Protein AF-A0A6G8F2B7-F1 (afdb_monomer_lite)

Organism: NCBI:txid91750

Structure (mmCIF, N/CA/C/O backbone):
data_AF-A0A6G8F2B7-F1
#
_entry.id   AF-A0A6G8F2B7-F1
#
loop_
_atom_site.group_PDB
_atom_site.id
_atom_site.type_symbol
_atom_site.label_atom_id
_atom_site.label_alt_id
_atom_site.label_comp_id
_atom_site.label_asym_id
_atom_site.label_entity_id
_atom_site.label_seq_id
_atom_site.pdbx_PDB_ins_code
_atom_site.Cartn_x
_atom_site.Cartn_y
_atom_site.Cartn_z
_atom_site.occupancy
_atom_site.B_iso_or_equiv
_atom_site.auth_seq_id
_atom_site.auth_comp_id
_atom_site.auth_asym_id
_atom_site.auth_atom_id
_atom_site.pdbx_PDB_model_num
ATOM 1 N N . MET A 1 1 ? -2.198 8.649 9.949 1.00 83.50 1 MET A N 1
ATOM 2 C CA . MET A 1 1 ? -2.645 8.344 11.333 1.00 83.50 1 MET A CA 1
ATOM 3 C C . MET A 1 1 ? -1.493 7.747 12.131 1.00 83.50 1 MET A C 1
ATOM 5 O O . MET A 1 1 ? -1.345 8.071 13.304 1.00 83.50 1 MET A O 1
ATOM 9 N N . 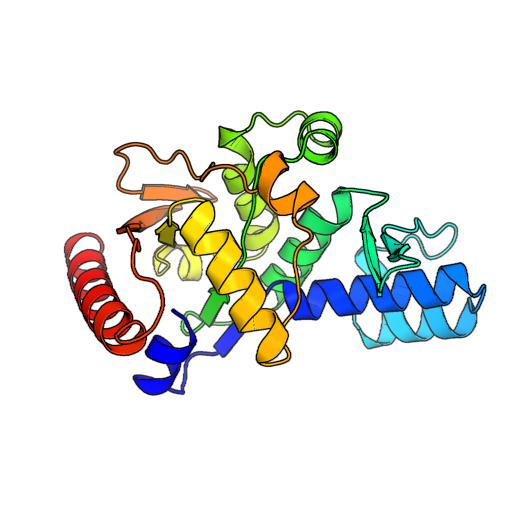ALA A 1 2 ? -0.633 6.946 11.494 1.00 87.69 2 ALA A N 1
ATOM 10 C CA . ALA A 1 2 ? 0.495 6.285 12.137 1.00 87.69 2 ALA A CA 1
ATOM 11 C C . ALA A 1 2 ? 1.391 7.196 12.980 1.00 87.69 2 ALA A C 1
ATOM 13 O O . ALA A 1 2 ? 1.721 6.838 14.106 1.00 87.69 2 ALA A O 1
ATOM 14 N N . ASN A 1 3 ? 1.745 8.384 12.478 1.00 85.38 3 ASN A N 1
ATOM 15 C CA . ASN A 1 3 ? 2.593 9.319 13.225 1.00 85.38 3 ASN A CA 1
ATOM 16 C C . ASN A 1 3 ? 1.979 9.720 14.572 1.00 85.38 3 ASN A C 1
ATOM 18 O O . ASN A 1 3 ? 2.691 9.787 15.567 1.00 85.38 3 ASN A O 1
ATOM 22 N N . VAL A 1 4 ? 0.658 9.921 14.625 1.00 86.75 4 VAL A N 1
ATOM 23 C CA . VAL A 1 4 ? -0.052 10.206 15.878 1.00 86.75 4 VAL A CA 1
ATOM 24 C C . VAL A 1 4 ? 0.029 9.015 16.827 1.00 86.75 4 VAL A C 1
ATOM 26 O O . VAL A 1 4 ? 0.326 9.194 18.003 1.00 86.75 4 VAL A O 1
ATOM 29 N N . ILE A 1 5 ? -0.184 7.797 16.327 1.00 88.56 5 ILE A N 1
ATOM 30 C CA . ILE A 1 5 ? -0.095 6.581 17.147 1.00 88.56 5 ILE A CA 1
ATOM 31 C C . ILE A 1 5 ? 1.326 6.417 17.700 1.00 88.56 5 ILE A C 1
ATOM 33 O O . ILE A 1 5 ? 1.484 6.221 18.899 1.00 88.56 5 ILE A O 1
ATOM 37 N N . ARG A 1 6 ? 2.361 6.582 16.867 1.00 90.94 6 ARG A N 1
ATOM 38 C CA . ARG A 1 6 ? 3.769 6.490 17.290 1.00 90.94 6 ARG A CA 1
ATOM 39 C C . ARG A 1 6 ? 4.187 7.582 18.270 1.00 90.94 6 ARG A C 1
ATOM 41 O O . ARG A 1 6 ? 5.047 7.336 19.105 1.00 90.94 6 ARG A O 1
ATOM 48 N N . GLN A 1 7 ? 3.599 8.773 18.190 1.00 88.44 7 GLN A N 1
ATOM 49 C CA . GLN A 1 7 ? 3.816 9.820 19.194 1.00 88.44 7 GLN A CA 1
ATOM 50 C C . GLN A 1 7 ? 3.234 9.434 20.561 1.00 88.44 7 GLN A C 1
ATOM 52 O O . GLN A 1 7 ? 3.806 9.799 21.582 1.00 88.44 7 GLN A O 1
ATOM 57 N N . GLN A 1 8 ? 2.113 8.705 20.584 1.00 86.88 8 GLN A N 1
ATOM 58 C CA . GLN A 1 8 ? 1.480 8.232 21.822 1.00 86.88 8 GLN A CA 1
ATOM 59 C C . GLN A 1 8 ? 2.152 6.964 22.372 1.00 86.88 8 GLN A C 1
ATOM 61 O O . GLN A 1 8 ? 2.271 6.808 23.584 1.00 86.88 8 GLN A O 1
ATOM 66 N N . ASP A 1 9 ? 2.595 6.064 21.492 1.00 88.44 9 ASP A N 1
ATOM 67 C CA . ASP A 1 9 ? 3.350 4.860 21.834 1.00 88.44 9 ASP A CA 1
ATOM 68 C C . ASP A 1 9 ? 4.456 4.608 20.787 1.00 88.44 9 ASP A C 1
ATOM 70 O O . ASP A 1 9 ? 4.208 4.003 19.735 1.00 88.44 9 ASP A O 1
ATOM 74 N N . PRO A 1 10 ? 5.702 5.032 21.075 1.00 91.06 10 PRO A N 1
ATOM 75 C CA . PRO A 1 10 ? 6.833 4.866 20.163 1.00 91.06 10 PRO A CA 1
ATOM 76 C C . PRO A 1 10 ? 7.222 3.411 19.884 1.00 91.06 10 PRO A C 1
ATOM 78 O O . PRO A 1 10 ? 8.016 3.172 18.976 1.00 91.06 10 PRO A O 1
ATOM 81 N N . SER A 1 11 ? 6.691 2.443 20.644 1.00 91.25 11 SER A N 1
ATOM 82 C CA . SER A 1 11 ? 7.002 1.022 20.461 1.00 91.25 11 SER A CA 1
ATOM 83 C C . SER A 1 11 ? 6.307 0.384 19.256 1.00 91.25 11 SER A C 1
ATOM 85 O O . SER A 1 11 ? 6.639 -0.747 18.901 1.00 91.25 11 SER A O 1
ATOM 87 N N . TYR A 1 12 ? 5.370 1.087 18.612 1.00 93.00 12 TYR A N 1
ATOM 88 C CA . TYR A 1 12 ? 4.790 0.637 17.351 1.00 93.00 12 TYR A CA 1
ATOM 89 C C . TYR A 1 12 ? 5.783 0.785 16.197 1.00 93.00 12 TYR A C 1
ATOM 91 O O . TYR A 1 12 ? 6.268 1.880 15.895 1.00 93.00 12 TYR A O 1
ATOM 99 N N . GLN A 1 13 ? 6.012 -0.320 15.494 1.00 93.12 13 GLN A N 1
ATOM 100 C CA . GLN A 1 13 ? 6.679 -0.315 14.201 1.00 93.12 13 GLN A CA 1
ATOM 101 C C . GLN A 1 13 ? 5.723 0.243 13.141 1.00 93.12 13 GLN A C 1
ATOM 103 O O . GLN A 1 13 ? 4.592 -0.229 13.026 1.00 93.12 13 GLN A O 1
ATOM 108 N N . LEU A 1 14 ? 6.173 1.231 12.366 1.00 92.44 14 LEU A N 1
ATOM 109 C CA . LEU A 1 14 ? 5.454 1.710 11.186 1.00 92.44 14 LEU A CA 1
ATOM 110 C C . LEU A 1 14 ? 6.001 1.007 9.951 1.00 92.44 14 LEU A C 1
ATOM 112 O O . LEU A 1 14 ? 7.204 1.048 9.706 1.00 92.44 14 LEU A O 1
ATOM 116 N N . LEU A 1 15 ? 5.099 0.386 9.208 1.00 92.62 15 LEU A N 1
ATOM 117 C CA . LEU A 1 15 ? 5.338 -0.217 7.913 1.00 92.62 15 LEU A CA 1
ATOM 118 C C . LEU A 1 15 ? 4.453 0.484 6.875 1.00 92.62 15 LEU A C 1
ATOM 120 O O . LEU A 1 15 ? 3.270 0.721 7.126 1.00 92.62 15 LEU A O 1
ATOM 124 N N . ASP A 1 16 ? 5.019 0.797 5.715 1.00 90.62 16 ASP A N 1
ATOM 125 C CA . ASP A 1 16 ? 4.288 1.345 4.573 1.00 90.62 16 ASP A CA 1
ATOM 126 C C . ASP A 1 16 ? 4.636 0.603 3.282 1.00 90.62 16 ASP A C 1
ATOM 128 O O . ASP A 1 16 ? 5.663 -0.073 3.181 1.00 90.62 16 ASP A O 1
ATOM 132 N N . ASP A 1 17 ? 3.758 0.717 2.288 1.00 89.62 17 ASP A N 1
ATOM 133 C CA . ASP A 1 17 ? 3.956 0.104 0.975 1.00 89.62 17 ASP A CA 1
ATOM 134 C C . ASP A 1 17 ? 4.946 0.877 0.084 1.00 89.62 17 ASP A C 1
ATOM 136 O O . ASP A 1 17 ? 5.405 0.353 -0.931 1.00 89.62 17 ASP A O 1
ATOM 140 N N . VAL A 1 18 ? 5.343 2.090 0.478 1.00 89.38 18 VAL A N 1
ATOM 141 C CA . VAL A 1 18 ? 6.236 2.961 -0.299 1.00 89.38 18 VAL A CA 1
ATOM 142 C C . VAL A 1 18 ? 7.664 2.429 -0.295 1.00 89.38 18 VAL A C 1
ATOM 144 O O . VAL A 1 18 ? 8.310 2.405 -1.342 1.00 89.38 18 VAL A O 1
ATOM 147 N N . THR A 1 19 ? 8.156 1.963 0.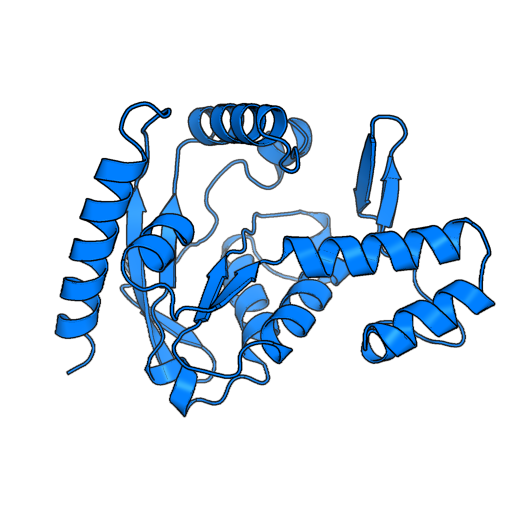854 1.00 88.81 19 THR A N 1
ATOM 148 C CA . THR A 1 19 ? 9.520 1.420 0.955 1.00 88.81 19 THR A CA 1
ATOM 149 C C . THR A 1 19 ? 9.718 0.231 0.013 1.00 88.81 19 THR A C 1
ATOM 151 O O . THR A 1 19 ? 10.655 0.211 -0.787 1.00 88.81 19 THR A O 1
ATOM 154 N N . SER A 1 20 ? 8.803 -0.739 0.053 1.00 92.12 20 SER A N 1
ATOM 155 C CA . SER A 1 20 ? 8.856 -1.910 -0.826 1.00 92.12 20 SER A CA 1
ATOM 156 C C . SER A 1 20 ? 8.613 -1.553 -2.292 1.00 92.12 20 SER A C 1
ATOM 158 O O . SER A 1 20 ? 9.229 -2.150 -3.170 1.00 92.12 20 SER A O 1
ATOM 160 N N . LEU A 1 21 ? 7.784 -0.545 -2.577 1.00 93.38 21 LEU A N 1
ATOM 161 C CA . LEU A 1 21 ? 7.601 -0.040 -3.935 1.00 93.38 21 LEU A CA 1
ATOM 162 C C . LEU A 1 21 ? 8.906 0.532 -4.513 1.00 93.38 21 LEU A C 1
ATOM 164 O O . LEU A 1 21 ? 9.261 0.200 -5.641 1.00 93.38 21 LEU A O 1
ATOM 168 N N . TYR A 1 22 ? 9.659 1.320 -3.737 1.00 92.31 22 TYR A N 1
ATOM 169 C CA . TYR A 1 22 ? 10.951 1.853 -4.184 1.00 92.31 22 TYR A CA 1
ATOM 170 C C . TYR A 1 22 ? 12.009 0.773 -4.408 1.00 92.31 22 TYR A C 1
ATOM 172 O O . TYR A 1 22 ? 12.825 0.907 -5.317 1.00 92.31 22 TYR A O 1
ATOM 180 N N . GLN A 1 23 ? 11.984 -0.311 -3.631 1.00 94.69 23 GLN A N 1
ATOM 181 C CA . GLN A 1 23 ? 12.858 -1.458 -3.883 1.00 94.69 23 GLN A CA 1
ATOM 182 C C . GLN A 1 23 ? 12.560 -2.106 -5.243 1.00 94.69 23 GLN A C 1
ATOM 184 O O . GLN A 1 23 ? 13.492 -2.390 -5.992 1.00 94.69 23 GLN A O 1
ATOM 189 N N . ILE A 1 24 ? 11.282 -2.291 -5.593 1.00 95.88 24 ILE A N 1
ATOM 190 C CA . ILE A 1 24 ? 10.896 -2.815 -6.914 1.00 95.88 24 ILE A CA 1
ATOM 191 C C . ILE A 1 24 ? 11.291 -1.841 -8.029 1.00 95.88 24 ILE A C 1
ATOM 193 O O . ILE A 1 24 ? 11.877 -2.253 -9.023 1.00 95.88 24 ILE A O 1
ATOM 197 N N . PHE A 1 25 ? 11.042 -0.546 -7.843 1.00 95.12 25 PHE A N 1
ATOM 198 C CA . PHE A 1 25 ? 11.418 0.485 -8.811 1.00 95.12 25 PHE A CA 1
ATOM 199 C C . PHE A 1 25 ? 12.918 0.506 -9.103 1.00 95.12 25 PHE A C 1
ATOM 201 O O . PHE A 1 25 ? 13.315 0.581 -10.262 1.00 95.12 25 PHE A O 1
ATOM 208 N N . HIS A 1 26 ? 13.753 0.385 -8.071 1.00 95.19 26 HIS A N 1
ATOM 209 C CA . HIS A 1 26 ? 15.197 0.339 -8.261 1.00 95.19 26 HIS A CA 1
ATOM 210 C C . HIS A 1 26 ? 15.652 -0.952 -8.955 1.00 95.19 26 HIS A C 1
ATOM 212 O O . HIS A 1 26 ? 16.513 -0.917 -9.829 1.00 95.19 26 HIS A O 1
ATOM 218 N N . ALA A 1 27 ? 15.056 -2.097 -8.612 1.00 96.25 27 ALA A N 1
ATOM 219 C CA . ALA A 1 27 ? 15.346 -3.350 -9.303 1.00 96.25 27 ALA A CA 1
ATOM 220 C C . ALA A 1 27 ? 14.977 -3.273 -10.800 1.00 96.25 27 ALA A C 1
ATOM 222 O O . ALA A 1 27 ? 15.770 -3.676 -11.652 1.00 96.25 27 ALA A O 1
ATOM 223 N N . ASP A 1 28 ? 13.818 -2.698 -11.127 1.00 96.00 28 ASP A N 1
ATOM 224 C CA . ASP A 1 28 ? 13.377 -2.479 -12.508 1.00 96.00 28 ASP A CA 1
ATOM 225 C C . ASP A 1 28 ? 14.270 -1.483 -13.268 1.00 96.00 28 ASP A C 1
ATOM 227 O O . ASP A 1 28 ? 14.527 -1.668 -14.458 1.00 96.00 28 ASP A O 1
ATOM 231 N N . GLU A 1 29 ? 14.782 -0.451 -12.593 1.00 94.69 29 GLU A N 1
ATOM 232 C CA . GLU A 1 29 ? 15.741 0.505 -13.160 1.00 94.69 29 GLU A CA 1
ATOM 233 C C . GLU A 1 29 ? 17.047 -0.192 -13.565 1.00 94.69 29 GLU A C 1
ATOM 235 O O . GLU A 1 29 ? 17.494 -0.045 -14.703 1.00 94.69 29 GLU A O 1
ATOM 240 N N . LEU A 1 30 ? 17.607 -1.043 -12.697 1.00 95.50 30 LEU A N 1
ATOM 241 C CA . LEU A 1 30 ? 18.807 -1.828 -13.017 1.00 95.50 30 LEU A CA 1
ATOM 242 C C . LEU A 1 30 ? 18.590 -2.748 -14.230 1.00 95.50 30 LEU A C 1
ATOM 244 O O . LEU A 1 30 ? 19.485 -2.888 -15.068 1.00 95.50 30 LEU A O 1
ATOM 248 N N . LEU A 1 31 ? 17.403 -3.351 -14.358 1.00 93.56 31 LEU A N 1
ATOM 249 C CA . LEU A 1 31 ? 17.033 -4.135 -15.542 1.00 93.56 31 LEU A CA 1
ATOM 250 C C . LEU A 1 31 ? 16.940 -3.267 -16.797 1.00 93.56 31 LEU A C 1
ATOM 252 O O . LEU A 1 31 ? 17.466 -3.640 -17.847 1.00 93.56 31 LEU A O 1
ATOM 256 N N . HIS A 1 32 ? 16.295 -2.104 -16.698 1.00 91.25 32 HIS A N 1
ATOM 257 C CA . HIS A 1 32 ? 16.147 -1.167 -17.810 1.00 91.25 32 HIS A CA 1
ATOM 258 C C . HIS A 1 32 ? 17.507 -0.668 -18.326 1.00 91.25 32 HIS A C 1
ATOM 260 O O . HIS A 1 32 ? 17.728 -0.590 -19.536 1.00 91.25 32 HIS A O 1
ATOM 266 N N . GLU A 1 33 ? 18.447 -0.416 -17.413 1.00 92.88 33 GLU A N 1
ATOM 267 C CA . GLU A 1 33 ? 19.833 -0.034 -17.702 1.00 92.88 33 GLU A CA 1
ATOM 268 C C . GLU A 1 33 ? 20.714 -1.201 -18.186 1.00 92.88 33 GLU A C 1
ATOM 270 O O . GLU A 1 33 ? 21.889 -0.997 -18.495 1.00 92.88 33 GLU A O 1
ATOM 275 N N . LYS A 1 34 ? 20.169 -2.424 -18.280 1.00 93.69 34 LYS A N 1
ATOM 276 C CA . LYS A 1 34 ? 20.889 -3.656 -18.655 1.00 93.69 34 LYS A CA 1
ATOM 277 C C . LYS A 1 34 ? 22.045 -4.001 -17.704 1.00 93.69 34 LYS A C 1
ATOM 279 O O . LYS A 1 34 ? 23.062 -4.560 -18.117 1.00 93.69 34 LYS A O 1
ATOM 284 N N . ARG A 1 35 ? 21.896 -3.691 -16.415 1.00 95.19 35 ARG A N 1
ATOM 285 C CA . ARG A 1 35 ? 22.875 -3.973 -15.353 1.00 95.19 35 ARG A CA 1
ATOM 286 C C . ARG A 1 35 ? 22.549 -5.280 -14.628 1.00 95.19 35 ARG A C 1
ATOM 288 O O . ARG A 1 35 ? 22.298 -5.294 -13.426 1.00 95.19 35 ARG A O 1
ATOM 295 N N . GLU A 1 36 ? 22.567 -6.395 -15.356 1.00 93.31 36 GLU A N 1
ATOM 296 C CA . GLU A 1 36 ? 22.097 -7.707 -14.868 1.00 93.31 36 GLU A CA 1
ATOM 297 C C . GLU A 1 36 ? 22.792 -8.181 -13.578 1.00 93.31 36 GLU A C 1
ATOM 299 O O . GLU A 1 36 ? 22.130 -8.625 -12.641 1.00 93.31 36 GLU A O 1
ATOM 304 N N . ASN A 1 37 ? 24.118 -8.036 -13.481 1.00 95.38 37 ASN A N 1
ATOM 305 C CA . ASN A 1 37 ? 24.864 -8.427 -12.277 1.00 95.38 37 ASN A CA 1
ATOM 306 C C . ASN A 1 37 ? 24.439 -7.619 -11.043 1.00 95.38 37 ASN A C 1
ATOM 308 O O . ASN A 1 37 ? 24.276 -8.182 -9.958 1.00 95.38 37 ASN A O 1
ATOM 312 N N . ASP A 1 38 ? 24.246 -6.309 -11.211 1.00 97.31 38 ASP A N 1
ATOM 313 C CA . ASP A 1 38 ? 23.821 -5.425 -10.127 1.00 97.31 38 ASP A CA 1
ATOM 314 C C . ASP A 1 38 ? 22.374 -5.715 -9.732 1.00 97.31 38 ASP A C 1
ATOM 316 O O . ASP A 1 38 ? 22.069 -5.764 -8.544 1.00 97.31 38 ASP A O 1
ATOM 320 N N . PHE A 1 39 ? 21.505 -5.989 -10.708 1.00 96.94 39 PHE A N 1
ATOM 321 C CA . PHE A 1 39 ? 20.137 -6.436 -10.468 1.00 96.94 39 PHE A CA 1
ATOM 322 C C . PHE A 1 39 ? 20.104 -7.716 -9.624 1.00 96.94 39 PHE A C 1
ATOM 324 O O . PHE A 1 39 ? 19.471 -7.734 -8.569 1.00 96.94 39 PHE A O 1
ATOM 331 N N . HIS A 1 40 ? 20.821 -8.770 -10.033 1.00 95.94 40 HIS A N 1
ATOM 332 C CA . HIS A 1 40 ? 20.842 -10.041 -9.301 1.00 95.94 40 HIS A CA 1
ATOM 333 C C . HIS A 1 40 ? 21.393 -9.891 -7.883 1.00 95.94 40 HIS A C 1
ATOM 335 O O . HIS A 1 40 ? 20.850 -10.472 -6.939 1.00 95.94 40 HIS A O 1
ATOM 341 N N . LYS A 1 41 ? 22.441 -9.078 -7.721 1.00 97.00 41 LYS A N 1
ATOM 342 C CA . LYS A 1 41 ? 22.978 -8.734 -6.407 1.00 97.00 41 LYS A CA 1
ATOM 343 C C . LYS A 1 41 ? 21.929 -8.009 -5.560 1.00 97.00 41 LYS A C 1
ATOM 345 O O . LYS A 1 41 ? 21.651 -8.438 -4.441 1.00 97.00 41 LYS A O 1
ATOM 350 N N . PHE A 1 42 ? 21.301 -6.971 -6.109 1.00 97.19 42 PHE A N 1
ATOM 351 C CA . PHE A 1 42 ? 20.324 -6.146 -5.405 1.00 97.19 42 PHE A CA 1
ATOM 352 C C . PHE A 1 42 ? 19.102 -6.949 -4.945 1.00 97.19 42 PHE A C 1
ATOM 354 O O . PHE A 1 42 ? 18.724 -6.862 -3.773 1.00 97.19 42 PHE A O 1
ATOM 361 N N . ILE A 1 43 ? 18.502 -7.765 -5.823 1.00 96.25 43 ILE A N 1
ATOM 362 C CA . ILE A 1 43 ? 17.333 -8.575 -5.448 1.00 96.25 43 ILE A CA 1
ATOM 363 C C . ILE A 1 43 ? 17.683 -9.616 -4.382 1.00 96.25 43 ILE A C 1
ATOM 365 O O . ILE A 1 43 ? 16.854 -9.896 -3.521 1.00 96.25 43 ILE A O 1
ATOM 369 N N . SER A 1 44 ? 18.907 -10.154 -4.3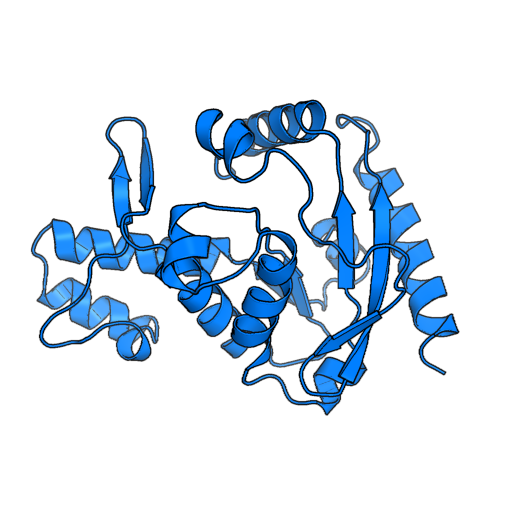87 1.00 95.31 44 SER A N 1
ATOM 370 C CA . SER A 1 44 ? 19.356 -11.086 -3.353 1.00 95.31 44 SER A CA 1
ATOM 371 C C . SER A 1 44 ? 19.529 -10.383 -2.007 1.00 95.31 44 SER A C 1
ATOM 373 O O . SER A 1 44 ? 19.033 -10.869 -0.995 1.00 95.31 44 SER A O 1
ATOM 375 N N . GLU A 1 45 ? 20.206 -9.233 -1.983 1.00 95.62 45 GLU A N 1
ATOM 376 C CA . GLU A 1 45 ? 20.460 -8.456 -0.760 1.00 95.62 45 GLU A CA 1
ATOM 377 C C . GLU A 1 45 ? 19.166 -7.919 -0.126 1.00 95.62 45 GLU A C 1
ATOM 379 O O . GLU A 1 45 ? 19.078 -7.787 1.094 1.00 95.62 45 GLU A O 1
ATOM 384 N N . ASN A 1 46 ? 18.140 -7.665 -0.942 1.00 93.31 46 ASN A N 1
ATOM 385 C CA . ASN A 1 46 ? 16.844 -7.145 -0.500 1.00 93.31 46 ASN A CA 1
ATOM 386 C C . ASN A 1 46 ? 15.752 -8.224 -0.370 1.00 93.31 46 ASN A C 1
ATOM 388 O O . ASN A 1 46 ? 14.593 -7.885 -0.143 1.00 93.31 46 ASN A O 1
ATOM 392 N N . ASN A 1 47 ? 16.097 -9.513 -0.480 1.00 92.06 47 ASN A N 1
ATOM 393 C CA . ASN A 1 47 ? 15.156 -10.643 -0.403 1.00 92.06 47 ASN A CA 1
ATOM 394 C C . ASN A 1 47 ? 13.990 -10.570 -1.414 1.00 92.06 47 ASN A C 1
ATOM 396 O O . ASN A 1 47 ? 12.864 -10.971 -1.119 1.00 92.06 47 ASN A O 1
ATOM 400 N N . LEU A 1 48 ? 14.253 -10.070 -2.622 1.00 93.88 48 LEU A N 1
ATOM 401 C CA . LEU A 1 48 ? 13.274 -9.923 -3.702 1.00 93.88 48 LEU A CA 1
ATOM 402 C C . LEU A 1 48 ? 13.277 -11.096 -4.693 1.00 93.88 48 LEU A C 1
ATOM 404 O O . LEU A 1 48 ? 12.454 -11.128 -5.604 1.00 93.88 48 LEU A O 1
ATOM 408 N N . THR A 1 49 ? 14.167 -12.078 -4.523 1.00 93.31 49 THR A N 1
ATOM 409 C CA . THR A 1 49 ? 14.349 -13.207 -5.454 1.00 93.31 49 THR A CA 1
ATOM 410 C C . THR A 1 49 ? 13.072 -14.019 -5.689 1.00 93.31 49 THR A C 1
ATOM 412 O O . THR A 1 49 ? 12.905 -14.596 -6.754 1.00 93.31 49 THR A O 1
ATOM 415 N N . ALA A 1 50 ? 12.144 -14.052 -4.727 1.00 91.94 50 ALA A N 1
ATOM 416 C CA . ALA A 1 50 ? 10.858 -14.738 -4.880 1.00 91.94 50 ALA A CA 1
ATOM 417 C C . ALA A 1 50 ? 9.876 -14.019 -5.829 1.00 91.94 50 ALA A C 1
ATOM 419 O O . ALA A 1 50 ? 8.889 -14.616 -6.252 1.00 91.94 50 ALA A O 1
ATOM 420 N N . TYR A 1 51 ? 10.132 -12.750 -6.155 1.00 92.00 51 TYR A N 1
ATOM 421 C CA . TYR A 1 51 ? 9.248 -11.892 -6.952 1.00 92.00 51 TYR A CA 1
ATOM 422 C C . TYR A 1 51 ? 9.793 -11.597 -8.355 1.00 92.00 51 TYR A C 1
ATOM 424 O O . TYR A 1 51 ? 9.128 -10.928 -9.147 1.00 92.00 51 TYR A O 1
ATOM 432 N N . TYR A 1 52 ? 10.979 -12.113 -8.675 1.00 92.62 52 TYR A N 1
ATOM 433 C CA . TYR A 1 52 ? 11.604 -12.005 -9.987 1.00 92.62 52 TYR A CA 1
ATOM 434 C C . TYR A 1 52 ? 12.017 -13.388 -10.488 1.00 92.62 52 TYR A C 1
ATOM 436 O O . TYR A 1 52 ? 12.661 -14.152 -9.772 1.00 92.62 52 TYR A O 1
ATOM 444 N N . ASP A 1 53 ? 11.702 -13.691 -11.746 1.00 87.38 53 ASP A N 1
ATOM 445 C CA . ASP A 1 53 ? 12.350 -14.798 -12.447 1.00 87.38 53 ASP A CA 1
ATOM 446 C C . ASP A 1 53 ? 13.807 -14.396 -12.722 1.00 87.38 53 ASP A C 1
ATOM 448 O O . ASP A 1 53 ? 14.076 -13.431 -13.434 1.00 87.38 53 ASP A O 1
ATOM 452 N N . THR A 1 54 ? 14.760 -15.119 -12.133 1.00 83.44 54 THR A N 1
ATOM 453 C CA . THR A 1 54 ? 16.191 -14.815 -12.270 1.00 83.44 54 THR A CA 1
ATOM 454 C C . THR A 1 54 ? 16.760 -15.154 -13.646 1.00 83.44 54 THR A C 1
ATOM 456 O O . THR A 1 54 ? 17.886 -14.766 -13.935 1.00 83.44 54 THR A O 1
ATOM 459 N N . LYS A 1 55 ? 16.020 -15.868 -14.498 1.00 85.88 55 LYS A N 1
ATOM 460 C CA . LYS A 1 55 ? 16.414 -16.160 -15.881 1.00 85.88 55 LYS A CA 1
ATOM 461 C C . LYS A 1 55 ? 15.768 -15.197 -16.866 1.00 85.88 55 LYS A C 1
ATOM 463 O O . LYS A 1 55 ? 16.426 -14.773 -17.806 1.00 85.88 55 LYS A O 1
ATOM 468 N N . ASN A 1 56 ? 14.488 -14.886 -16.664 1.00 88.00 56 ASN A N 1
ATOM 469 C CA . ASN A 1 56 ? 13.710 -14.011 -17.545 1.00 88.00 56 ASN A CA 1
ATOM 470 C C . ASN A 1 56 ? 12.912 -12.991 -16.720 1.00 88.00 56 ASN A C 1
ATOM 472 O O . ASN A 1 56 ? 11.692 -13.128 -16.585 1.00 88.00 56 ASN A O 1
ATOM 476 N N . PRO A 1 57 ? 13.577 -11.985 -16.132 1.00 88.31 57 PRO A N 1
ATOM 477 C CA . PRO A 1 57 ? 12.918 -11.059 -15.226 1.00 88.31 57 PRO A CA 1
ATOM 478 C C . PRO A 1 57 ? 11.870 -10.214 -15.956 1.00 88.31 57 PRO A C 1
ATOM 480 O O . PRO A 1 57 ? 12.100 -9.692 -17.048 1.00 88.31 57 PRO A O 1
ATOM 483 N N . VAL A 1 58 ? 10.708 -10.062 -15.324 1.00 89.19 58 VAL A N 1
ATOM 484 C CA . VAL A 1 58 ? 9.641 -9.170 -15.784 1.00 89.19 58 VAL A CA 1
ATOM 485 C C . VAL A 1 58 ? 9.875 -7.788 -15.186 1.00 89.19 58 VAL A C 1
ATOM 487 O O . VAL A 1 58 ? 10.027 -7.662 -13.976 1.00 89.19 58 VAL A O 1
ATOM 490 N N . VAL A 1 59 ? 9.867 -6.758 -16.031 1.00 92.50 59 VAL A N 1
ATOM 491 C CA . VAL A 1 59 ? 9.913 -5.356 -15.598 1.00 92.50 59 VAL A CA 1
ATOM 492 C C . VAL A 1 59 ? 8.502 -4.912 -15.214 1.00 92.50 59 VAL A C 1
ATOM 494 O O . VAL A 1 59 ? 7.576 -5.010 -16.026 1.00 92.50 59 VAL A O 1
ATOM 497 N N . TYR A 1 60 ? 8.321 -4.420 -13.988 1.00 95.31 60 TYR A N 1
ATOM 498 C CA . TYR A 1 60 ? 7.009 -3.989 -13.501 1.00 95.31 60 TYR A CA 1
ATOM 499 C C . TYR A 1 60 ? 6.731 -2.505 -13.731 1.00 95.31 60 TYR A C 1
ATOM 501 O O . TYR A 1 60 ? 5.571 -2.091 -13.834 1.00 95.31 60 TYR A O 1
ATOM 509 N N . SER A 1 61 ? 7.782 -1.703 -13.824 1.00 94.56 61 SER A N 1
ATOM 510 C CA . SER A 1 61 ? 7.735 -0.253 -13.897 1.00 94.56 61 SER A CA 1
ATOM 511 C C . SER A 1 61 ? 8.925 0.307 -14.668 1.00 94.56 61 SER A C 1
ATOM 513 O O . SER A 1 61 ? 9.947 -0.352 -14.824 1.00 94.56 61 SER A O 1
ATOM 515 N N . ILE A 1 62 ? 8.790 1.534 -15.161 1.00 93.12 62 ILE A N 1
ATOM 516 C CA . ILE A 1 62 ? 9.893 2.282 -15.775 1.00 93.12 62 ILE A CA 1
ATOM 517 C C . ILE A 1 62 ? 9.892 3.724 -15.269 1.00 93.12 62 ILE A C 1
ATOM 519 O O . ILE A 1 62 ? 8.817 4.252 -14.961 1.00 93.12 62 ILE A O 1
ATOM 523 N N . PRO A 1 63 ? 11.055 4.394 -15.207 1.00 89.00 63 PRO A N 1
ATOM 524 C CA . PRO A 1 63 ? 11.105 5.825 -14.947 1.00 89.00 63 PRO A CA 1
ATOM 525 C C . PRO A 1 63 ? 10.254 6.603 -15.959 1.00 89.00 63 PRO A C 1
ATOM 527 O O . PRO A 1 63 ? 10.258 6.315 -17.156 1.00 89.00 63 PRO A O 1
ATOM 530 N N . ASN A 1 64 ? 9.516 7.602 -15.483 1.00 83.69 64 ASN A N 1
ATOM 531 C CA . ASN A 1 64 ? 8.738 8.500 -16.333 1.00 83.69 64 ASN A CA 1
ATOM 532 C C . ASN A 1 64 ? 9.555 9.763 -16.666 1.00 83.69 64 ASN A C 1
ATOM 534 O O . ASN A 1 64 ? 10.244 10.314 -15.807 1.00 83.69 64 ASN A O 1
ATOM 538 N N . HIS A 1 65 ? 9.427 10.277 -17.892 1.00 73.69 65 HIS A N 1
ATOM 539 C CA . HIS A 1 65 ? 10.123 11.475 -18.382 1.00 73.69 65 HIS A CA 1
ATOM 540 C C . HIS A 1 65 ? 9.841 12.749 -17.566 1.00 73.69 65 HIS A C 1
ATOM 542 O O . HIS A 1 65 ? 10.636 13.683 -17.593 1.00 73.69 65 HIS A O 1
ATOM 548 N N . THR A 1 66 ? 8.723 12.801 -16.836 1.00 70.94 66 THR A N 1
ATOM 549 C CA . THR A 1 66 ? 8.346 13.933 -15.968 1.00 70.94 66 THR A CA 1
ATOM 550 C C . THR A 1 66 ? 8.729 13.730 -14.498 1.00 70.94 66 THR A C 1
ATOM 552 O O . THR A 1 66 ? 8.266 14.475 -13.637 1.00 70.94 66 THR A O 1
ATOM 555 N N . GLY A 1 67 ? 9.529 12.705 -14.194 1.00 70.50 67 GLY A N 1
ATOM 556 C CA . GLY A 1 67 ? 9.800 12.247 -12.834 1.00 70.50 67 GLY A CA 1
ATOM 557 C C . GLY A 1 67 ? 8.768 11.229 -12.334 1.00 70.50 67 GLY A C 1
ATOM 558 O O . GLY A 1 67 ? 7.625 11.179 -12.798 1.00 70.50 67 GLY A O 1
ATOM 559 N N . GLY A 1 68 ? 9.192 10.397 -11.379 1.00 82.94 68 GLY A N 1
ATOM 560 C CA . GLY A 1 68 ? 8.416 9.260 -10.876 1.00 82.94 68 GLY A CA 1
ATOM 561 C C . GLY A 1 68 ? 8.509 8.025 -11.778 1.00 82.94 68 GLY A C 1
ATOM 562 O O . GLY A 1 68 ? 9.407 7.921 -12.610 1.00 82.94 68 GLY A O 1
ATOM 563 N N . TYR A 1 69 ? 7.569 7.093 -11.607 1.00 89.00 69 TYR A N 1
ATOM 564 C CA . TYR A 1 69 ? 7.557 5.803 -12.299 1.00 89.00 69 TYR A CA 1
ATOM 565 C C . TYR A 1 69 ? 6.207 5.552 -12.969 1.00 89.00 69 TYR A C 1
ATOM 567 O O . TYR A 1 69 ? 5.148 5.816 -12.395 1.00 89.00 69 TYR A O 1
ATOM 575 N N . GLN A 1 70 ? 6.247 5.026 -14.188 1.00 90.12 70 GLN A N 1
ATOM 576 C CA . GLN A 1 70 ? 5.092 4.463 -14.868 1.00 90.12 70 GLN A CA 1
ATOM 577 C C . GLN A 1 70 ? 4.992 2.978 -14.520 1.00 90.12 70 GLN A C 1
ATOM 579 O O . GLN A 1 70 ? 5.930 2.219 -14.750 1.00 90.12 70 GLN A O 1
ATOM 584 N N . ILE A 1 71 ? 3.835 2.552 -14.014 1.00 91.88 71 ILE A N 1
ATOM 585 C CA . ILE A 1 71 ? 3.550 1.132 -13.795 1.00 91.88 71 ILE A CA 1
ATOM 586 C C . ILE A 1 71 ? 3.183 0.485 -15.131 1.00 91.88 71 ILE A C 1
ATOM 588 O O . ILE A 1 71 ? 2.229 0.908 -15.786 1.00 91.88 71 ILE A O 1
ATOM 592 N N . LEU A 1 72 ? 3.942 -0.536 -15.525 1.00 93.25 72 LEU A N 1
ATOM 593 C CA . LEU A 1 72 ? 3.700 -1.345 -16.721 1.00 93.25 72 LEU A CA 1
ATOM 594 C C . LEU A 1 72 ? 2.901 -2.605 -16.389 1.00 93.25 72 LEU A C 1
ATOM 596 O O . LEU A 1 72 ? 2.023 -3.000 -17.152 1.00 93.25 72 LEU A O 1
ATOM 600 N N . ASN A 1 73 ? 3.187 -3.218 -15.239 1.00 94.75 73 ASN A N 1
ATOM 601 C CA . ASN A 1 73 ? 2.539 -4.440 -14.789 1.00 94.75 73 ASN A CA 1
ATOM 602 C C . ASN A 1 73 ? 1.902 -4.236 -13.398 1.00 94.75 73 ASN A C 1
ATOM 604 O O . ASN A 1 73 ? 2.624 -4.113 -12.403 1.00 94.75 73 ASN A O 1
ATOM 608 N N . PRO A 1 74 ? 0.557 -4.248 -13.297 1.00 94.62 74 PRO A N 1
ATOM 609 C CA . PRO A 1 74 ? -0.159 -4.058 -12.035 1.00 94.62 74 PRO A CA 1
ATOM 610 C C . PRO A 1 74 ? 0.131 -5.102 -10.947 1.00 94.62 74 PRO A C 1
ATOM 612 O O . PRO A 1 74 ? -0.219 -4.872 -9.788 1.00 94.62 74 PRO A O 1
ATOM 615 N N . ALA A 1 75 ? 0.779 -6.230 -11.268 1.00 94.81 75 ALA A N 1
ATOM 616 C CA . ALA A 1 75 ? 1.193 -7.223 -10.274 1.00 94.81 75 ALA A CA 1
ATOM 617 C C . ALA A 1 75 ? 2.092 -6.651 -9.171 1.00 94.81 75 ALA A C 1
ATOM 619 O O . ALA A 1 75 ? 2.071 -7.173 -8.052 1.00 94.81 75 ALA A O 1
ATOM 620 N N . ILE A 1 76 ? 2.804 -5.552 -9.447 1.00 95.12 76 ILE A N 1
ATOM 621 C CA . ILE A 1 76 ? 3.606 -4.830 -8.455 1.00 95.12 76 ILE A CA 1
ATOM 622 C C . ILE A 1 76 ? 2.820 -4.523 -7.177 1.00 95.12 76 ILE A C 1
ATOM 624 O O . ILE A 1 76 ? 3.353 -4.655 -6.079 1.00 95.12 76 ILE A O 1
ATOM 628 N N . TRP A 1 77 ? 1.527 -4.201 -7.287 1.00 95.25 77 TRP A N 1
ATOM 629 C CA . TRP A 1 77 ? 0.699 -3.854 -6.133 1.00 95.25 77 TRP A CA 1
ATOM 630 C C . TRP A 1 77 ? 0.451 -5.032 -5.191 1.00 95.25 77 TRP A C 1
ATOM 632 O O . TRP A 1 77 ? 0.307 -4.819 -3.986 1.00 95.25 77 TRP A O 1
ATOM 642 N N . ASN A 1 78 ? 0.419 -6.258 -5.718 1.00 96.19 78 ASN A N 1
ATOM 643 C CA . ASN A 1 78 ? 0.311 -7.473 -4.913 1.00 96.19 78 ASN A CA 1
ATOM 644 C C . ASN A 1 78 ? 1.670 -7.839 -4.314 1.00 96.19 78 ASN A C 1
ATOM 646 O O . ASN A 1 78 ? 1.744 -8.126 -3.124 1.00 96.19 78 ASN A O 1
ATOM 650 N N . ILE A 1 79 ? 2.738 -7.758 -5.116 1.00 95.88 79 ILE A N 1
ATOM 651 C CA . ILE A 1 79 ? 4.120 -8.035 -4.693 1.00 95.88 79 ILE A CA 1
ATOM 652 C C . ILE A 1 79 ? 4.506 -7.158 -3.503 1.00 95.88 79 ILE A C 1
ATOM 654 O O . ILE A 1 79 ? 4.948 -7.666 -2.476 1.00 95.88 79 ILE A O 1
ATOM 658 N N . VAL A 1 80 ? 4.270 -5.850 -3.606 1.00 95.94 80 VAL A N 1
ATOM 659 C CA . VAL A 1 80 ? 4.570 -4.884 -2.545 1.00 95.94 80 VAL A CA 1
ATOM 660 C C . VAL A 1 80 ? 3.831 -5.228 -1.247 1.00 95.94 80 VAL A C 1
ATOM 662 O O . VAL A 1 80 ? 4.434 -5.178 -0.177 1.00 95.94 80 VAL A O 1
ATOM 665 N N . LEU A 1 81 ? 2.557 -5.638 -1.314 1.00 96.81 81 LEU A N 1
ATOM 666 C CA . LEU A 1 81 ? 1.809 -6.056 -0.121 1.00 96.81 81 LEU A CA 1
ATOM 667 C C . LEU A 1 81 ? 2.303 -7.382 0.445 1.00 96.81 81 LEU A C 1
ATOM 669 O O . LEU A 1 81 ? 2.348 -7.527 1.662 1.00 96.81 81 LEU A O 1
ATOM 673 N N . SER A 1 82 ? 2.696 -8.331 -0.402 1.00 95.81 82 SER A N 1
ATOM 674 C CA . SER A 1 82 ? 3.289 -9.587 0.054 1.00 95.81 82 SER A CA 1
ATOM 675 C C . SER A 1 82 ? 4.612 -9.340 0.778 1.00 95.81 82 SER A C 1
ATOM 677 O O . SER A 1 82 ? 4.788 -9.833 1.891 1.00 95.81 82 SER A O 1
ATOM 679 N N . ILE A 1 83 ? 5.494 -8.495 0.229 1.00 94.44 83 ILE A N 1
ATOM 680 C CA . ILE A 1 83 ? 6.733 -8.075 0.903 1.00 94.44 83 ILE A CA 1
ATOM 681 C C . ILE A 1 83 ? 6.407 -7.426 2.250 1.00 94.44 83 ILE A C 1
ATOM 683 O O . ILE A 1 83 ? 6.976 -7.821 3.270 1.00 94.44 83 ILE A O 1
ATOM 687 N N . LEU A 1 84 ? 5.464 -6.480 2.276 1.00 93.44 84 LEU A N 1
ATOM 688 C CA . LEU A 1 84 ? 5.036 -5.801 3.499 1.00 93.44 84 LEU A CA 1
ATOM 689 C C . LEU A 1 84 ? 4.509 -6.792 4.547 1.00 93.44 84 LEU A C 1
ATOM 691 O O . LEU A 1 84 ? 4.865 -6.707 5.722 1.00 93.44 84 LEU A O 1
ATOM 695 N N . GLY A 1 85 ? 3.732 -7.782 4.104 1.00 93.50 85 GLY A N 1
ATOM 696 C CA . GLY A 1 85 ? 3.196 -8.868 4.918 1.00 93.50 85 GLY A CA 1
ATOM 697 C C . GLY A 1 85 ? 4.279 -9.638 5.668 1.00 93.50 85 GLY A C 1
ATOM 698 O O . GLY A 1 85 ? 4.168 -9.871 6.875 1.00 93.50 85 GLY A O 1
ATOM 699 N N . THR A 1 86 ? 5.382 -9.959 4.984 1.00 92.06 86 THR A N 1
ATOM 700 C CA . THR A 1 86 ? 6.505 -10.689 5.593 1.00 92.06 86 THR A CA 1
ATOM 701 C C . THR A 1 86 ? 7.195 -9.922 6.724 1.00 92.06 86 THR A C 1
ATOM 703 O O . THR A 1 86 ? 7.817 -10.545 7.588 1.00 92.06 86 THR A O 1
ATOM 706 N N . GLN A 1 87 ? 7.075 -8.593 6.769 1.00 91.56 87 GLN A N 1
ATOM 707 C CA . GLN A 1 87 ? 7.711 -7.744 7.781 1.00 91.56 87 GLN A CA 1
ATOM 708 C C . GLN A 1 87 ? 6.901 -7.654 9.085 1.00 91.56 87 GLN A C 1
ATOM 710 O O . GLN A 1 87 ? 7.416 -7.196 10.106 1.00 91.56 87 GLN A O 1
ATOM 715 N N . ILE A 1 88 ? 5.655 -8.133 9.098 1.00 91.88 88 ILE A N 1
ATOM 716 C CA . ILE A 1 88 ? 4.764 -8.056 10.261 1.00 91.88 88 ILE A CA 1
ATOM 717 C C . ILE A 1 88 ? 5.121 -9.168 11.251 1.00 91.88 88 ILE A C 1
ATOM 719 O O . ILE A 1 88 ? 4.696 -10.316 11.122 1.00 91.88 88 ILE A O 1
ATOM 723 N N . LYS A 1 89 ? 5.930 -8.829 12.261 1.00 87.19 89 LYS A N 1
ATOM 724 C CA . LYS A 1 89 ? 6.426 -9.794 13.264 1.00 87.19 89 LYS A CA 1
ATOM 725 C C . LYS A 1 89 ? 5.743 -9.705 14.629 1.00 87.19 89 LYS A C 1
ATOM 727 O O . LYS A 1 89 ? 5.975 -10.560 15.481 1.00 87.19 89 LYS A O 1
ATOM 732 N N . SER A 1 90 ? 4.923 -8.682 14.877 1.00 90.31 90 SER A N 1
ATOM 733 C CA . SER A 1 90 ? 4.289 -8.474 16.184 1.00 90.31 90 SER A CA 1
ATOM 734 C C . SER A 1 90 ? 2.940 -7.761 16.085 1.00 90.31 90 SER A C 1
ATOM 736 O O . SER A 1 90 ? 2.597 -7.190 15.054 1.00 90.31 90 SER A O 1
ATOM 738 N N . ALA A 1 91 ? 2.194 -7.753 17.195 1.00 88.00 91 ALA A N 1
ATOM 739 C CA . ALA A 1 91 ? 0.949 -6.992 17.321 1.00 88.00 91 ALA A CA 1
ATOM 740 C C . ALA A 1 91 ? 1.172 -5.471 17.453 1.00 88.00 91 ALA A C 1
ATOM 742 O O . ALA A 1 91 ? 0.220 -4.705 17.353 1.00 88.00 91 ALA A O 1
ATOM 743 N N . LYS A 1 92 ? 2.412 -5.019 17.682 1.00 91.44 92 LYS A N 1
ATOM 744 C CA . LYS A 1 92 ? 2.773 -3.596 17.762 1.00 91.44 92 LYS A CA 1
ATOM 745 C C . LYS A 1 92 ? 3.247 -3.092 16.403 1.00 91.44 92 LYS A C 1
ATOM 747 O O . LYS A 1 92 ? 4.373 -2.624 16.249 1.00 91.44 92 LYS A O 1
ATOM 752 N N . CYS A 1 93 ? 2.388 -3.239 15.406 1.00 93.94 93 CYS A N 1
ATOM 753 C CA . CYS A 1 93 ? 2.669 -2.849 14.035 1.00 93.94 93 CYS A CA 1
ATOM 754 C C . CYS A 1 93 ? 1.519 -2.003 13.489 1.00 93.94 93 CYS A C 1
ATOM 756 O O . CYS A 1 93 ? 0.350 -2.310 13.720 1.00 93.94 93 CYS A O 1
ATOM 758 N N . ILE A 1 94 ? 1.865 -0.927 12.790 1.00 94.38 94 ILE A N 1
ATOM 759 C CA . ILE A 1 94 ? 0.945 -0.090 12.027 1.00 94.38 94 ILE A CA 1
ATOM 760 C C . ILE A 1 94 ? 1.324 -0.264 10.568 1.00 94.38 94 ILE A C 1
ATOM 762 O O . ILE A 1 94 ? 2.486 -0.076 10.216 1.00 94.38 94 ILE A O 1
ATOM 766 N N . ILE A 1 95 ? 0.344 -0.603 9.741 1.00 94.38 95 ILE A N 1
ATOM 767 C CA . ILE A 1 95 ? 0.523 -0.799 8.307 1.00 94.38 95 ILE A CA 1
ATOM 768 C C . ILE A 1 95 ? -0.300 0.282 7.618 1.00 94.38 95 ILE A C 1
ATOM 770 O O . ILE A 1 95 ? -1.521 0.320 7.779 1.00 94.38 95 ILE A O 1
ATOM 774 N N . GLU A 1 96 ? 0.358 1.172 6.883 1.00 92.44 96 GLU A N 1
ATOM 775 C CA . GLU A 1 96 ? -0.306 2.174 6.050 1.00 92.44 96 GLU A CA 1
ATOM 776 C C . GLU A 1 96 ? -0.155 1.775 4.576 1.00 92.44 96 GLU A C 1
ATOM 778 O O . GLU A 1 96 ? 0.951 1.631 4.063 1.00 92.44 96 GLU A O 1
ATOM 783 N N . PHE A 1 97 ? -1.279 1.585 3.888 1.00 93.12 97 PHE A N 1
ATOM 784 C CA . PHE A 1 97 ? -1.314 1.407 2.439 1.00 93.12 97 PHE A CA 1
ATOM 785 C C . PHE A 1 97 ? -2.626 1.970 1.890 1.00 93.12 97 PHE A C 1
ATOM 787 O O . PHE A 1 97 ? -3.611 2.118 2.618 1.00 93.12 97 PHE A O 1
ATOM 794 N N . SER A 1 98 ? -2.646 2.295 0.600 1.00 89.81 98 SER A N 1
ATOM 795 C CA . SER A 1 98 ? -3.840 2.818 -0.074 1.00 89.81 98 SER A CA 1
ATOM 796 C C . SER A 1 98 ? -4.100 2.074 -1.369 1.00 89.81 98 SER A C 1
ATOM 798 O O . SER A 1 98 ? -3.159 1.690 -2.065 1.00 89.81 98 SER A O 1
ATOM 800 N N . ARG A 1 99 ? -5.371 1.857 -1.697 1.00 91.88 99 ARG A N 1
ATOM 801 C CA . ARG A 1 99 ? -5.777 1.231 -2.952 1.00 91.88 99 ARG A CA 1
ATOM 802 C C . ARG A 1 99 ? -6.960 1.976 -3.552 1.00 91.88 99 ARG A C 1
ATOM 804 O O . ARG A 1 99 ? -7.752 2.591 -2.846 1.00 91.88 99 ARG A O 1
ATOM 811 N N . GLY A 1 100 ? -7.029 1.942 -4.873 1.00 91.88 100 GLY A N 1
ATOM 812 C CA . GLY A 1 100 ? -8.123 2.482 -5.666 1.00 91.88 100 GLY A CA 1
ATOM 813 C C . GLY A 1 100 ? -8.474 1.503 -6.777 1.00 91.88 100 GLY A C 1
ATOM 814 O O . GLY A 1 100 ? -7.780 0.501 -6.959 1.00 91.88 100 GLY A O 1
ATOM 815 N N . SER A 1 101 ? -9.543 1.786 -7.513 1.00 92.00 101 SER A N 1
ATOM 816 C CA . SER A 1 101 ? -9.921 0.957 -8.656 1.00 92.00 101 SER A CA 1
ATOM 817 C C . SER A 1 101 ? -9.083 1.341 -9.874 1.00 92.00 101 SER A C 1
ATOM 819 O O . SER A 1 101 ? -9.294 2.388 -10.486 1.00 92.00 101 SER A O 1
ATOM 821 N N . ASP A 1 102 ? -8.108 0.500 -10.210 1.00 94.00 102 ASP A N 1
ATOM 822 C CA . ASP A 1 102 ? -7.310 0.626 -11.427 1.00 94.00 102 ASP A CA 1
ATOM 823 C C . ASP A 1 102 ? -7.801 -0.382 -12.471 1.00 94.00 102 ASP A C 1
ATOM 825 O O . ASP A 1 102 ? -7.860 -1.582 -12.213 1.00 94.00 102 ASP A O 1
ATOM 829 N N . HIS A 1 103 ? -8.149 0.100 -13.666 1.00 93.88 103 HIS A N 1
ATOM 830 C CA . HIS A 1 103 ? -8.721 -0.741 -14.719 1.00 93.88 103 HIS A CA 1
ATOM 831 C C . HIS A 1 103 ? -7.799 -1.901 -15.121 1.00 93.88 103 HIS A C 1
ATOM 833 O O . HIS A 1 103 ? -8.265 -3.031 -15.266 1.00 93.88 103 HIS A O 1
ATOM 839 N N . ASN A 1 104 ? -6.497 -1.638 -15.260 1.00 94.75 104 ASN A N 1
ATOM 840 C CA . ASN A 1 104 ? -5.534 -2.650 -15.687 1.00 94.75 104 ASN A CA 1
ATOM 841 C C . ASN A 1 104 ? -5.337 -3.702 -14.589 1.00 94.75 104 ASN A C 1
ATOM 843 O O . ASN A 1 104 ? -5.285 -4.895 -14.882 1.00 94.75 104 ASN A O 1
ATOM 847 N N . TYR A 1 105 ? -5.265 -3.276 -13.325 1.00 96.06 105 TYR A N 1
ATOM 848 C CA . TYR A 1 105 ? -5.226 -4.177 -12.173 1.00 96.06 105 TYR A CA 1
ATOM 849 C C . TYR A 1 105 ? -6.481 -5.053 -12.099 1.00 96.06 105 TYR A C 1
ATOM 851 O O . TYR A 1 105 ? -6.383 -6.277 -11.980 1.00 96.06 105 TYR A O 1
ATOM 859 N N . ASN A 1 106 ? -7.656 -4.435 -12.224 1.00 95.69 106 ASN A N 1
ATOM 860 C CA . ASN A 1 106 ? -8.942 -5.116 -12.140 1.00 95.69 106 ASN A CA 1
ATOM 861 C C . ASN A 1 106 ? -9.102 -6.161 -13.242 1.00 95.69 106 ASN A C 1
ATOM 863 O O . ASN A 1 106 ? -9.486 -7.296 -12.962 1.00 95.69 106 ASN A O 1
ATOM 867 N N . GLN A 1 107 ? -8.734 -5.809 -14.475 1.00 96.75 107 GLN A N 1
ATOM 868 C CA . GLN A 1 107 ? -8.734 -6.736 -15.601 1.00 96.75 107 GLN A CA 1
ATOM 869 C C . GLN A 1 107 ? -7.738 -7.884 -15.390 1.00 96.75 107 GLN A C 1
ATOM 871 O O . GLN A 1 107 ? -8.094 -9.043 -15.594 1.00 96.75 107 GLN A O 1
ATOM 876 N N . MET A 1 108 ? -6.508 -7.582 -14.961 1.00 96.19 108 MET A N 1
ATOM 877 C CA . MET A 1 108 ? -5.454 -8.582 -14.768 1.00 96.19 108 MET A CA 1
ATOM 878 C C . MET A 1 108 ? -5.833 -9.644 -13.730 1.00 96.19 108 MET A C 1
ATOM 880 O O . MET A 1 108 ? -5.537 -10.823 -13.920 1.00 96.19 108 MET A O 1
ATOM 884 N N . PHE A 1 109 ? -6.476 -9.239 -12.633 1.00 96.19 109 PHE A N 1
ATOM 885 C CA . PHE A 1 109 ? -6.824 -10.140 -11.531 1.00 96.19 109 PHE A CA 1
ATOM 886 C C . PHE A 1 109 ? -8.296 -10.554 -11.498 1.00 96.19 109 PHE A C 1
ATOM 888 O O . PHE A 1 109 ? -8.684 -11.280 -10.582 1.00 96.19 109 PHE A O 1
ATOM 895 N N . ASN A 1 110 ? -9.093 -10.127 -12.483 1.00 95.75 110 ASN A N 1
ATOM 896 C CA . ASN A 1 110 ? -10.540 -10.331 -12.538 1.00 95.75 110 ASN A CA 1
ATOM 897 C C . ASN A 1 110 ? -11.232 -9.933 -11.219 1.00 95.75 110 ASN A C 1
ATOM 899 O O . ASN A 1 110 ? -11.972 -10.717 -10.622 1.00 95.75 110 ASN A O 1
ATOM 903 N N . VAL A 1 111 ? -10.933 -8.724 -10.733 1.00 93.62 111 VAL A N 1
ATOM 904 C CA . VAL A 1 111 ? -11.516 -8.160 -9.507 1.00 93.62 111 VAL A CA 1
ATOM 905 C C . VAL A 1 111 ? -12.419 -6.981 -9.844 1.00 93.62 111 VAL A C 1
ATOM 907 O O . VAL A 1 111 ? -12.088 -6.148 -10.685 1.00 93.62 111 VAL A O 1
ATOM 910 N N . SER A 1 112 ? -13.571 -6.911 -9.187 1.00 92.31 112 SER A N 1
ATOM 911 C CA . SER A 1 112 ? -14.432 -5.732 -9.194 1.00 92.31 112 SER A CA 1
ATOM 912 C C . SER A 1 112 ? -13.856 -4.630 -8.299 1.00 92.31 112 SER A C 1
ATOM 914 O O . SER A 1 112 ? -13.012 -4.890 -7.438 1.00 92.31 112 SER A O 1
ATOM 916 N N . ASP A 1 113 ? -14.330 -3.395 -8.482 1.00 89.38 113 ASP A N 1
ATOM 917 C CA . ASP A 1 113 ? -13.876 -2.218 -7.726 1.00 89.38 113 ASP A CA 1
ATOM 918 C C . ASP A 1 113 ? -13.941 -2.426 -6.201 1.00 89.38 113 ASP A C 1
ATOM 920 O O . ASP A 1 113 ? -13.017 -2.061 -5.479 1.00 89.38 113 ASP A O 1
ATOM 924 N N . ASP A 1 114 ? -15.007 -3.059 -5.714 1.00 87.38 114 ASP A N 1
ATOM 925 C CA . ASP A 1 114 ? -15.249 -3.363 -4.299 1.00 87.38 114 ASP A CA 1
ATOM 926 C C . ASP A 1 114 ? -14.394 -4.524 -3.757 1.00 87.38 114 ASP A C 1
ATOM 928 O O . ASP A 1 114 ? -14.187 -4.644 -2.548 1.00 87.38 114 ASP A O 1
ATOM 932 N N . ALA A 1 115 ? -13.838 -5.362 -4.633 1.00 90.56 115 ALA A N 1
ATOM 933 C CA . ALA A 1 115 ? -12.994 -6.495 -4.260 1.00 90.56 115 ALA A CA 1
ATOM 934 C C . ALA A 1 115 ? -11.497 -6.143 -4.176 1.00 90.56 115 ALA A C 1
ATOM 936 O O . ALA A 1 115 ? -10.698 -6.970 -3.720 1.00 90.56 115 ALA A O 1
ATOM 937 N N . VAL A 1 116 ? -11.100 -4.923 -4.561 1.00 92.62 116 VAL A N 1
ATOM 938 C CA . VAL A 1 116 ? -9.697 -4.469 -4.566 1.00 92.62 116 VAL A CA 1
ATOM 939 C C . VAL A 1 116 ? -9.047 -4.625 -3.189 1.00 92.62 116 VAL A C 1
ATOM 941 O O . VAL A 1 116 ? -7.952 -5.184 -3.064 1.00 92.62 116 VAL A O 1
ATOM 944 N N . TYR A 1 117 ? -9.723 -4.179 -2.128 1.00 93.75 117 TYR A N 1
ATOM 945 C CA . TYR A 1 117 ? -9.188 -4.294 -0.771 1.00 93.75 117 TYR A CA 1
ATOM 946 C C . TYR A 1 117 ? -9.189 -5.729 -0.256 1.00 93.75 117 TYR A C 1
ATOM 948 O O . TYR A 1 117 ? -8.232 -6.125 0.406 1.00 93.75 117 TYR A O 1
ATOM 956 N N . LYS A 1 118 ? -10.188 -6.547 -0.616 1.00 92.38 118 LYS A N 1
ATOM 957 C CA . LYS A 1 118 ? -10.169 -7.978 -0.289 1.00 92.38 118 LYS A CA 1
ATOM 958 C C . LYS A 1 118 ? -8.923 -8.646 -0.874 1.00 92.38 118 LYS A C 1
ATOM 960 O O . LYS A 1 118 ? -8.182 -9.298 -0.144 1.00 92.38 118 LYS A O 1
ATOM 965 N N . LYS A 1 119 ? -8.654 -8.435 -2.166 1.00 93.62 119 LYS A N 1
ATOM 966 C CA . LYS A 1 119 ? -7.455 -8.965 -2.831 1.00 93.62 119 LYS A CA 1
ATOM 967 C C . LYS A 1 119 ? -6.170 -8.450 -2.178 1.00 93.62 119 LYS A C 1
ATOM 969 O O . LYS A 1 119 ? -5.223 -9.208 -1.996 1.00 93.62 119 LYS A O 1
ATOM 974 N N . SER A 1 120 ? -6.164 -7.182 -1.777 1.00 95.25 120 SER A N 1
ATOM 975 C CA . SER A 1 120 ? -5.035 -6.568 -1.076 1.00 95.25 120 SER A CA 1
ATOM 976 C C . SER A 1 120 ? -4.764 -7.235 0.275 1.00 95.25 120 SER A C 1
ATOM 978 O O . SER A 1 120 ? -3.613 -7.543 0.580 1.00 95.25 120 SER A O 1
ATOM 980 N N . PHE A 1 121 ? -5.803 -7.530 1.061 1.00 95.62 121 PHE A N 1
ATOM 981 C CA . PHE A 1 121 ? -5.658 -8.287 2.305 1.00 95.62 121 PHE A CA 1
ATOM 982 C C . PHE A 1 121 ? -5.240 -9.737 2.065 1.00 95.62 121 PHE A C 1
ATOM 984 O O . PHE A 1 121 ? -4.422 -10.246 2.826 1.00 95.62 121 PHE A O 1
ATOM 991 N N . ASP A 1 122 ? -5.728 -10.386 1.003 1.00 94.88 122 ASP A N 1
ATOM 992 C CA . ASP A 1 122 ? -5.290 -11.739 0.637 1.00 94.88 122 ASP A CA 1
ATOM 993 C C . ASP A 1 122 ? -3.762 -11.772 0.400 1.00 94.88 122 ASP A C 1
ATOM 995 O O . ASP A 1 122 ? -3.094 -12.712 0.829 1.00 94.88 122 ASP A O 1
ATOM 999 N N . CYS A 1 123 ? -3.190 -10.724 -0.209 1.00 95.88 123 CYS A N 1
ATOM 1000 C CA . CYS A 1 123 ? -1.742 -10.584 -0.402 1.00 95.88 123 CYS A CA 1
ATOM 1001 C C . CYS A 1 123 ? -0.992 -10.191 0.881 1.00 95.88 123 CYS A C 1
ATOM 1003 O O . CYS A 1 123 ? 0.008 -10.821 1.218 1.00 95.88 123 CYS A O 1
ATOM 1005 N N . LEU A 1 124 ? -1.466 -9.165 1.596 1.00 96.31 124 LEU A N 1
ATOM 1006 C CA . LEU A 1 124 ? -0.818 -8.631 2.801 1.00 96.31 124 LEU A CA 1
ATOM 1007 C C . LEU A 1 124 ? -0.817 -9.639 3.956 1.00 96.31 124 LEU A C 1
ATOM 1009 O O . LEU A 1 124 ? 0.149 -9.742 4.708 1.00 96.31 124 LEU A O 1
ATOM 1013 N N . CYS A 1 125 ? -1.918 -10.369 4.126 1.00 95.81 125 CYS A N 1
ATOM 1014 C CA . CYS A 1 125 ? -2.150 -11.226 5.282 1.00 95.81 125 CYS A CA 1
ATOM 1015 C C . CYS A 1 125 ? -1.840 -12.705 5.028 1.00 95.81 125 CYS A C 1
ATOM 1017 O O . CYS A 1 125 ? -2.060 -13.520 5.932 1.00 95.81 125 CYS A O 1
ATOM 1019 N N . ALA A 1 126 ? -1.320 -13.056 3.844 1.00 93.25 126 ALA A N 1
ATOM 1020 C CA . ALA A 1 126 ? -1.030 -14.431 3.432 1.00 93.25 126 ALA A CA 1
ATOM 1021 C C . ALA A 1 126 ? -0.280 -15.216 4.522 1.00 93.25 126 ALA A C 1
ATOM 1023 O O . ALA A 1 126 ? -0.771 -16.250 4.982 1.00 93.25 126 ALA A O 1
ATOM 1024 N N . ASP A 1 127 ? 0.798 -14.636 5.056 1.00 90.06 127 ASP A N 1
ATOM 1025 C CA . ASP A 1 127 ? 1.676 -15.287 6.038 1.00 90.06 127 ASP A CA 1
ATOM 1026 C C . ASP A 1 127 ? 1.469 -14.811 7.482 1.00 90.06 127 ASP A C 1
ATOM 1028 O O . ASP A 1 127 ? 2.142 -15.280 8.400 1.00 90.06 127 ASP A O 1
ATOM 1032 N N . ILE A 1 128 ? 0.516 -13.903 7.729 1.00 92.44 128 ILE A N 1
ATOM 1033 C CA . ILE A 1 128 ? 0.252 -13.419 9.088 1.00 92.44 128 ILE A CA 1
ATOM 1034 C C . ILE A 1 128 ? -0.478 -14.521 9.879 1.00 92.44 128 ILE A C 1
ATOM 1036 O O . ILE A 1 128 ? -1.536 -14.999 9.433 1.00 92.44 128 ILE A O 1
ATOM 1040 N N . PRO A 1 129 ? 0.032 -14.922 11.062 1.00 91.38 129 PRO A N 1
ATOM 1041 C CA . PRO A 1 129 ? -0.650 -15.861 11.942 1.00 91.38 129 PRO A CA 1
ATOM 1042 C C . PRO A 1 129 ? -2.027 -15.347 12.374 1.00 91.38 129 PRO A C 1
ATOM 1044 O O . PRO A 1 129 ? -2.177 -14.181 12.746 1.00 91.38 129 PRO A O 1
ATOM 1047 N N . GLN A 1 130 ? -3.021 -16.238 12.436 1.00 92.00 130 GLN A N 1
ATOM 1048 C CA . GLN A 1 130 ? -4.367 -15.896 12.923 1.00 92.00 130 GLN A CA 1
ATOM 1049 C C . GLN A 1 130 ? -4.345 -15.286 14.334 1.00 92.00 130 GLN A C 1
ATOM 1051 O O . GLN A 1 130 ? -5.136 -14.400 14.640 1.00 92.00 130 GLN A O 1
ATOM 1056 N N . THR A 1 131 ? -3.406 -15.695 15.192 1.00 91.56 131 THR A N 1
ATOM 1057 C CA . THR A 1 131 ? -3.235 -15.137 16.545 1.00 91.56 131 THR A CA 1
ATOM 1058 C C . THR A 1 131 ? -2.874 -13.648 16.555 1.00 91.56 131 THR A C 1
ATOM 1060 O O . THR A 1 131 ? -3.222 -12.954 17.513 1.00 91.56 131 THR A O 1
ATOM 1063 N N . LEU A 1 132 ? -2.205 -13.147 15.509 1.00 93.00 132 LEU A N 1
ATOM 1064 C CA . LEU A 1 132 ? -1.953 -11.718 15.312 1.00 93.00 132 LEU A CA 1
ATOM 1065 C C . LEU A 1 132 ? -3.152 -11.034 14.648 1.00 93.00 132 LEU A C 1
ATOM 1067 O O . LEU A 1 132 ? -3.586 -9.995 15.138 1.00 93.00 132 LEU A O 1
ATOM 1071 N N . LEU A 1 133 ? -3.737 -11.640 13.607 1.00 93.19 133 LEU A N 1
ATOM 1072 C CA . LEU A 1 133 ? -4.924 -11.097 12.927 1.00 93.19 133 LEU A CA 1
ATOM 1073 C C . LEU A 1 133 ? -6.110 -10.901 13.878 1.00 93.19 133 LEU A C 1
ATOM 1075 O O . LEU A 1 133 ? -6.800 -9.890 13.811 1.00 93.19 133 LEU A O 1
ATOM 1079 N N . ASN A 1 134 ? -6.307 -11.812 14.833 1.00 92.00 134 ASN A N 1
ATOM 1080 C CA . ASN A 1 134 ? -7.366 -11.704 15.838 1.00 92.00 134 ASN A CA 1
ATOM 1081 C C . ASN A 1 134 ? -7.241 -10.461 16.735 1.00 92.00 134 ASN A C 1
ATOM 1083 O O . ASN A 1 134 ? -8.243 -10.051 17.326 1.00 92.00 134 ASN A O 1
ATOM 1087 N N . LYS A 1 135 ? -6.040 -9.871 16.819 1.00 93.06 135 LYS A N 1
ATOM 1088 C CA . LYS A 1 135 ? -5.730 -8.650 17.577 1.00 93.06 135 LYS A CA 1
ATOM 1089 C C . LYS A 1 135 ? -5.705 -7.389 16.706 1.00 93.06 135 LYS A C 1
ATOM 1091 O O . LYS A 1 135 ? -5.380 -6.315 17.206 1.00 93.06 135 LYS A O 1
ATOM 1096 N N . ALA A 1 136 ? -5.971 -7.520 15.410 1.00 94.56 136 ALA A N 1
ATOM 1097 C CA . ALA A 1 136 ? -5.928 -6.406 14.481 1.00 94.56 136 ALA A CA 1
ATOM 1098 C C . ALA A 1 136 ? -7.236 -5.603 14.499 1.00 94.56 136 ALA A C 1
ATOM 1100 O O . ALA A 1 136 ? -8.298 -6.088 14.894 1.00 94.56 136 ALA A O 1
ATOM 1101 N N . MET A 1 137 ? -7.138 -4.371 14.016 1.00 94.62 137 MET A N 1
ATOM 1102 C CA . MET A 1 137 ? -8.252 -3.499 13.665 1.00 94.62 137 MET A CA 1
ATOM 1103 C C . MET A 1 137 ? -7.880 -2.786 12.371 1.00 94.62 137 MET A C 1
ATOM 1105 O O . MET A 1 137 ? -6.726 -2.394 12.192 1.00 94.62 137 MET A O 1
ATOM 1109 N N . ILE A 1 138 ? -8.857 -2.594 11.495 1.00 94.81 138 ILE A N 1
ATOM 1110 C CA . ILE A 1 138 ? -8.716 -1.744 10.317 1.00 94.81 138 ILE A CA 1
ATOM 1111 C C . ILE A 1 138 ? -9.239 -0.358 10.687 1.00 94.81 138 ILE A C 1
ATOM 1113 O O . ILE A 1 138 ? -10.328 -0.225 11.241 1.00 94.81 138 ILE A O 1
ATOM 1117 N N . ILE A 1 139 ? -8.458 0.678 10.395 1.00 93.94 139 ILE A N 1
ATOM 1118 C CA . ILE A 1 139 ? -8.913 2.066 10.475 1.00 93.94 139 ILE A CA 1
ATOM 1119 C C . ILE A 1 139 ? -8.997 2.577 9.045 1.00 93.94 139 ILE A C 1
ATOM 1121 O O . ILE A 1 139 ? -7.966 2.775 8.404 1.00 93.94 139 ILE A O 1
ATOM 1125 N N . ASP A 1 140 ? -10.215 2.779 8.563 1.00 92.88 140 ASP A N 1
ATOM 1126 C CA . ASP A 1 140 ? -10.458 3.359 7.250 1.00 92.88 140 ASP A CA 1
ATOM 1127 C C . ASP A 1 140 ? -10.551 4.885 7.367 1.00 92.88 140 ASP A C 1
ATOM 1129 O O . ASP A 1 140 ? -11.264 5.415 8.221 1.00 92.88 140 ASP A O 1
ATOM 1133 N N . ILE A 1 141 ? -9.790 5.602 6.539 1.00 90.12 141 ILE A N 1
ATOM 1134 C CA . ILE A 1 141 ? -9.725 7.065 6.546 1.00 90.12 141 ILE A CA 1
ATOM 1135 C C . ILE A 1 141 ? -10.070 7.571 5.156 1.00 90.12 141 ILE A C 1
ATOM 1137 O O . ILE A 1 141 ? -9.225 7.612 4.261 1.00 90.12 141 ILE A O 1
ATOM 1141 N N . ASN A 1 142 ? -11.293 8.066 5.020 1.00 88.50 142 ASN A N 1
ATOM 1142 C CA . ASN A 1 142 ? -11.814 8.573 3.765 1.00 88.50 142 ASN A CA 1
ATOM 1143 C C . ASN A 1 142 ? -11.862 10.109 3.766 1.00 88.50 142 ASN A C 1
ATOM 1145 O O . ASN A 1 142 ? -12.101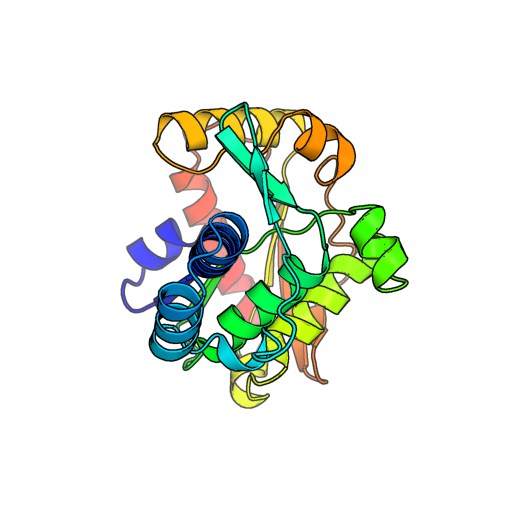 10.753 4.789 1.00 88.50 142 ASN A O 1
ATOM 1149 N N . ALA A 1 143 ? -11.634 10.713 2.604 1.00 89.00 143 ALA A N 1
ATOM 1150 C CA . ALA A 1 143 ? -11.707 12.149 2.384 1.00 89.00 143 ALA A CA 1
ATOM 1151 C C . ALA A 1 143 ? -12.242 12.449 0.970 1.00 89.00 143 ALA A C 1
ATOM 1153 O O . ALA A 1 143 ? -11.953 11.698 0.034 1.00 89.00 143 ALA A O 1
ATOM 1154 N N . PRO A 1 144 ? -12.963 13.567 0.765 1.00 91.19 144 PRO A N 1
ATOM 1155 C CA . PRO A 1 144 ? -13.371 13.991 -0.575 1.00 91.19 144 PRO A CA 1
ATOM 1156 C C . PRO A 1 144 ? -12.172 14.138 -1.530 1.00 91.19 144 PRO A C 1
ATOM 1158 O O . PRO A 1 144 ? -11.058 14.437 -1.092 1.00 91.19 144 PRO A O 1
ATOM 1161 N N . LEU A 1 145 ? -12.390 13.929 -2.834 1.00 92.88 145 LEU A N 1
ATOM 1162 C CA . LEU A 1 145 ? -11.327 13.946 -3.853 1.00 92.88 145 LEU A CA 1
ATOM 1163 C C . LEU A 1 145 ? -10.495 15.235 -3.819 1.00 92.88 145 LEU A C 1
ATOM 1165 O O . LEU A 1 145 ? -9.269 15.153 -3.762 1.00 92.88 145 LEU A O 1
ATOM 1169 N N . ASP A 1 146 ? -11.138 16.402 -3.760 1.00 92.44 146 ASP A N 1
ATOM 1170 C CA . ASP A 1 146 ? -10.445 17.698 -3.729 1.00 92.44 146 ASP A CA 1
ATOM 1171 C C . ASP A 1 146 ? -9.508 17.825 -2.523 1.00 92.44 146 ASP A C 1
ATOM 1173 O O . ASP A 1 146 ? -8.363 18.260 -2.647 1.00 92.44 146 ASP A O 1
ATOM 1177 N N . ILE A 1 147 ? -9.958 17.352 -1.359 1.00 89.81 147 ILE A N 1
ATOM 1178 C CA . ILE A 1 147 ? -9.168 17.335 -0.123 1.00 89.81 147 ILE A CA 1
ATOM 1179 C C . ILE A 1 147 ? -7.963 16.398 -0.282 1.00 89.81 147 ILE A C 1
ATOM 1181 O O . ILE A 1 147 ? -6.845 16.729 0.119 1.00 89.81 147 ILE A O 1
ATOM 1185 N N . ARG A 1 148 ? -8.152 15.228 -0.907 1.00 90.00 148 ARG A N 1
ATOM 1186 C CA . ARG A 1 148 ? -7.059 14.280 -1.183 1.00 90.00 148 ARG A CA 1
ATOM 1187 C C . ARG A 1 148 ? -6.049 14.847 -2.178 1.00 90.00 148 ARG A C 1
ATOM 1189 O O . ARG A 1 148 ? -4.850 14.706 -1.940 1.00 90.00 148 ARG A O 1
ATOM 1196 N N . LYS A 1 149 ? -6.499 15.542 -3.229 1.00 92.62 149 LYS A N 1
ATOM 1197 C CA . LYS A 1 149 ? -5.626 16.257 -4.176 1.00 92.62 149 LYS A CA 1
ATOM 1198 C C . LYS A 1 149 ? -4.788 17.324 -3.469 1.00 92.62 149 LYS A C 1
ATOM 1200 O O . LYS A 1 149 ? -3.568 17.334 -3.618 1.00 92.62 149 LYS A O 1
ATOM 1205 N N . GLN A 1 150 ? -5.407 18.158 -2.633 1.00 90.06 150 GLN A N 1
ATOM 1206 C CA . GLN A 1 150 ? -4.692 19.181 -1.860 1.00 90.06 150 GLN A CA 1
ATOM 1207 C C . GLN A 1 150 ? -3.638 18.565 -0.930 1.00 90.06 150 GLN A C 1
ATOM 1209 O O . GLN A 1 150 ? -2.487 19.002 -0.917 1.00 90.06 150 GLN A O 1
ATOM 1214 N N . ARG A 1 151 ? -3.984 17.501 -0.195 1.00 86.69 151 ARG A N 1
ATOM 1215 C CA . ARG A 1 151 ? -3.031 16.800 0.683 1.00 86.69 151 ARG A CA 1
ATOM 1216 C C . ARG A 1 151 ? -1.893 16.131 -0.082 1.00 86.69 151 ARG A C 1
ATOM 1218 O O . ARG A 1 151 ? -0.773 16.128 0.415 1.00 86.69 151 ARG A O 1
ATOM 1225 N N . ASN A 1 152 ? -2.156 15.585 -1.268 1.00 89.25 152 ASN A N 1
ATOM 1226 C CA . ASN A 1 152 ? -1.127 15.012 -2.136 1.00 89.25 152 ASN A CA 1
ATOM 1227 C C . ASN A 1 152 ? -0.084 16.073 -2.545 1.00 89.25 152 ASN A C 1
ATOM 1229 O O . ASN A 1 152 ? 1.112 15.804 -2.468 1.00 89.25 152 ASN A O 1
ATOM 1233 N N . ILE A 1 153 ? -0.524 17.298 -2.860 1.00 90.38 153 ILE A N 1
ATOM 1234 C CA . ILE A 1 153 ? 0.364 18.439 -3.149 1.00 90.38 153 ILE A CA 1
ATOM 1235 C C . ILE A 1 153 ? 1.163 18.850 -1.904 1.00 90.38 153 ILE A C 1
ATOM 1237 O O . ILE A 1 153 ? 2.384 18.971 -1.964 1.00 90.38 153 ILE A O 1
ATOM 1241 N N . VAL A 1 154 ? 0.501 19.026 -0.754 1.00 87.69 154 VAL A N 1
ATOM 1242 C CA . VAL A 1 154 ? 1.181 19.391 0.505 1.00 87.69 154 VAL A CA 1
ATOM 1243 C C . VAL A 1 154 ? 2.217 18.337 0.902 1.00 87.69 154 VAL A C 1
ATOM 1245 O O . VAL A 1 154 ? 3.326 18.681 1.303 1.00 87.69 154 VAL A O 1
ATOM 1248 N N . ARG A 1 155 ? 1.886 17.047 0.763 1.00 85.31 155 ARG A N 1
ATOM 1249 C CA . ARG A 1 155 ? 2.811 15.937 1.018 1.00 85.31 155 ARG A CA 1
ATOM 1250 C C . ARG A 1 155 ? 4.042 16.022 0.119 1.00 85.31 155 ARG A C 1
ATOM 1252 O O . ARG A 1 155 ? 5.147 15.845 0.621 1.00 85.31 155 ARG A O 1
ATOM 1259 N N . PHE A 1 156 ? 3.857 16.308 -1.168 1.00 88.56 156 PHE A N 1
ATOM 1260 C CA . PHE A 1 156 ? 4.963 16.468 -2.108 1.00 88.56 156 PHE A CA 1
ATOM 1261 C C . PHE A 1 156 ? 5.877 17.643 -1.741 1.00 88.56 156 PHE A C 1
ATOM 1263 O O . PHE A 1 156 ? 7.091 17.471 -1.671 1.00 88.56 156 PHE A O 1
ATOM 1270 N N . HIS A 1 157 ? 5.315 18.805 -1.392 1.00 87.69 157 HIS A N 1
ATOM 1271 C CA . HIS A 1 157 ? 6.107 19.957 -0.935 1.00 87.69 157 HIS A CA 1
ATOM 1272 C C . HIS A 1 157 ? 6.893 19.690 0.358 1.00 87.69 157 HIS A C 1
ATOM 1274 O O . HIS A 1 157 ? 7.910 20.332 0.601 1.00 87.69 157 HIS A O 1
ATOM 1280 N N . ASN A 1 158 ? 6.459 18.713 1.157 1.00 85.69 158 ASN A N 1
ATOM 1281 C CA . ASN A 1 158 ? 7.157 18.258 2.359 1.00 85.69 158 ASN A CA 1
ATOM 1282 C C . ASN A 1 158 ? 8.127 17.085 2.094 1.00 85.69 158 ASN A C 1
ATOM 1284 O O . ASN A 1 158 ? 8.538 16.413 3.039 1.00 85.69 158 ASN A O 1
ATOM 1288 N N . GLY A 1 159 ? 8.476 16.809 0.832 1.00 83.44 159 GLY A N 1
ATOM 1289 C CA . GLY A 1 159 ? 9.438 15.770 0.444 1.00 83.44 159 GLY A CA 1
ATOM 1290 C C . GLY A 1 159 ? 8.861 14.356 0.310 1.00 83.44 159 GLY A C 1
ATOM 1291 O O . GLY A 1 159 ? 9.618 13.398 0.184 1.00 83.44 159 GLY A O 1
ATOM 1292 N N . GLY A 1 160 ? 7.535 14.196 0.352 1.00 82.00 160 GLY A N 1
ATOM 1293 C CA . GLY A 1 160 ? 6.874 12.913 0.101 1.00 82.00 160 GLY A CA 1
ATOM 1294 C C . GLY A 1 160 ? 6.614 12.642 -1.386 1.00 82.00 160 GLY A C 1
ATOM 1295 O O . GLY A 1 160 ? 6.846 13.490 -2.244 1.00 82.00 160 GLY A O 1
ATOM 1296 N N . HIS A 1 161 ? 6.077 11.459 -1.705 1.00 82.56 161 HIS A N 1
ATOM 1297 C CA . HIS A 1 161 ? 5.737 11.117 -3.090 1.00 82.56 161 HIS A CA 1
ATOM 1298 C C . HIS A 1 161 ? 4.501 11.886 -3.587 1.00 82.56 161 HIS A C 1
ATOM 1300 O O . HIS A 1 161 ? 3.535 12.106 -2.842 1.00 82.56 161 HIS A O 1
ATOM 1306 N N . LEU A 1 162 ? 4.513 12.232 -4.874 1.00 87.56 162 LEU A N 1
ATOM 1307 C CA . LEU A 1 162 ? 3.376 12.807 -5.584 1.00 87.56 162 LEU A CA 1
ATOM 1308 C C . LEU A 1 162 ? 2.674 11.726 -6.407 1.00 87.56 162 LEU A C 1
ATOM 1310 O O . LEU A 1 162 ? 3.303 11.027 -7.196 1.00 87.56 162 LEU A O 1
ATOM 1314 N N . VAL A 1 163 ? 1.359 11.621 -6.259 1.00 88.94 163 VAL A N 1
ATOM 1315 C CA . VAL A 1 163 ? 0.506 10.875 -7.193 1.00 88.94 163 VAL A CA 1
ATOM 1316 C C . VAL A 1 163 ? 0.052 11.828 -8.296 1.00 88.94 163 VAL A C 1
ATOM 1318 O O . VAL A 1 163 ? -0.357 12.950 -7.999 1.00 88.94 163 VAL A O 1
ATOM 1321 N N . SER A 1 164 ? 0.118 11.410 -9.563 1.00 90.00 164 SER A N 1
ATOM 1322 C CA . SER A 1 164 ? -0.301 12.271 -10.676 1.00 90.00 164 SER A CA 1
ATOM 1323 C C . SER A 1 164 ? -1.784 12.636 -10.577 1.00 90.00 164 SER A C 1
ATOM 1325 O O . SER A 1 164 ? -2.596 11.835 -10.106 1.00 90.00 164 SER A O 1
ATOM 1327 N N . GLU A 1 165 ? -2.162 13.818 -11.063 1.00 91.94 165 GLU A N 1
ATOM 1328 C CA . GLU A 1 165 ? -3.568 14.234 -11.082 1.00 91.94 165 GLU A CA 1
ATOM 1329 C C . GLU A 1 165 ? -4.444 13.242 -11.857 1.00 91.94 165 GLU A C 1
ATOM 1331 O O . GLU A 1 165 ? -5.484 12.821 -11.357 1.00 91.94 165 GLU A O 1
ATOM 1336 N N . LYS A 1 166 ? -3.957 12.746 -13.004 1.00 92.38 166 LYS A N 1
ATOM 1337 C CA . LYS A 1 166 ? -4.626 11.689 -13.773 1.00 92.38 166 LYS A CA 1
ATOM 1338 C C . LYS A 1 166 ? -4.916 10.459 -12.913 1.00 92.38 166 LYS A C 1
ATOM 1340 O O . LYS A 1 166 ? -6.017 9.923 -12.972 1.00 92.38 166 LYS A O 1
ATOM 1345 N N . THR A 1 167 ? -3.952 9.998 -12.117 1.00 92.25 167 THR A N 1
ATOM 1346 C CA . THR A 1 167 ? -4.135 8.842 -11.224 1.00 92.25 167 THR A CA 1
ATOM 1347 C C . THR A 1 167 ? -5.118 9.159 -10.094 1.00 92.25 167 THR A C 1
ATOM 1349 O O . THR A 1 167 ? -5.934 8.309 -9.744 1.00 92.25 167 THR A O 1
ATOM 1352 N N . MET A 1 168 ? -5.099 10.382 -9.554 1.00 93.88 168 MET A N 1
ATOM 1353 C CA . MET A 1 168 ? -6.088 10.823 -8.563 1.00 93.88 168 MET A CA 1
ATOM 1354 C C . MET A 1 168 ? -7.513 10.812 -9.133 1.00 93.88 168 MET A C 1
ATOM 1356 O O . MET A 1 168 ? -8.428 10.366 -8.451 1.00 93.88 168 MET A O 1
ATOM 1360 N N . ASP A 1 169 ? -7.689 11.238 -10.384 1.00 95.69 169 ASP A N 1
ATOM 1361 C CA . ASP A 1 169 ? -8.996 11.341 -11.051 1.00 95.69 169 ASP A CA 1
ATOM 1362 C C . ASP A 1 169 ? -9.523 10.025 -11.627 1.00 95.69 169 ASP A C 1
ATOM 1364 O O . ASP A 1 169 ? -10.702 9.916 -11.964 1.00 95.69 169 ASP A O 1
ATOM 1368 N N . THR A 1 170 ? -8.667 9.012 -11.741 1.00 94.06 170 THR A N 1
ATOM 1369 C CA . THR A 1 170 ? -9.034 7.710 -12.312 1.00 94.06 170 THR A CA 1
ATOM 1370 C C . THR A 1 170 ? -9.070 6.630 -11.242 1.00 94.06 170 THR A C 1
ATOM 1372 O O . THR A 1 170 ? -10.138 6.088 -10.965 1.00 94.06 170 THR A O 1
ATOM 1375 N N . VAL A 1 171 ? -7.929 6.374 -10.600 1.00 93.94 171 VAL A N 1
ATOM 1376 C CA . VAL A 1 171 ? -7.739 5.279 -9.640 1.00 93.94 171 VAL A CA 1
ATOM 1377 C C . VAL A 1 171 ? -8.280 5.649 -8.268 1.00 93.94 171 VAL A C 1
ATOM 1379 O O . VAL A 1 171 ? -9.056 4.910 -7.665 1.00 93.94 171 VAL A O 1
ATOM 1382 N N . TYR A 1 172 ? -7.904 6.832 -7.785 1.00 93.00 172 TYR A N 1
ATOM 1383 C CA . TYR A 1 172 ? -8.297 7.316 -6.466 1.00 93.00 172 TYR A CA 1
ATOM 1384 C C . TYR A 1 172 ? -9.485 8.275 -6.536 1.00 93.00 172 TYR A C 1
ATOM 1386 O O . TYR A 1 172 ? -9.646 9.093 -5.644 1.00 93.00 172 TYR A O 1
ATOM 1394 N N . LYS A 1 173 ? -10.356 8.221 -7.546 1.00 92.25 173 LYS A N 1
ATOM 1395 C CA . LYS A 1 173 ? -11.470 9.188 -7.656 1.00 92.25 173 LYS A CA 1
ATOM 1396 C C . LYS A 1 173 ? -12.446 9.124 -6.478 1.00 92.25 173 LYS A C 1
ATOM 1398 O O . LYS A 1 173 ? -12.961 10.145 -6.032 1.00 92.25 173 LYS A O 1
ATOM 1403 N N . GLN A 1 174 ? -12.618 7.937 -5.908 1.00 90.00 174 GLN A N 1
ATOM 1404 C CA . GLN A 1 174 ? -13.477 7.666 -4.762 1.00 90.00 174 GLN A CA 1
ATOM 1405 C C . GLN A 1 174 ? -12.844 6.602 -3.871 1.00 90.00 174 GLN A C 1
ATOM 1407 O O . GLN A 1 174 ? -11.903 5.920 -4.277 1.00 90.00 174 GLN A O 1
ATOM 1412 N N . ASP A 1 175 ? -13.373 6.477 -2.664 1.00 88.06 175 ASP A N 1
ATOM 1413 C CA . ASP A 1 175 ? -13.065 5.357 -1.793 1.00 88.06 175 ASP A CA 1
ATOM 1414 C C . ASP A 1 175 ? -13.770 4.094 -2.300 1.00 88.06 175 ASP A C 1
ATOM 1416 O O . ASP A 1 175 ? -14.972 4.107 -2.574 1.00 88.06 175 ASP A O 1
ATOM 1420 N N . VAL A 1 176 ? -12.991 3.031 -2.481 1.00 89.44 176 VAL A N 1
ATOM 1421 C CA . VAL A 1 176 ? -13.456 1.717 -2.946 1.00 89.44 176 VAL A CA 1
ATOM 1422 C C . VAL A 1 176 ? -13.452 0.688 -1.819 1.00 89.44 176 VAL A C 1
ATOM 1424 O O . VAL A 1 176 ? -13.736 -0.485 -2.053 1.00 89.44 176 VAL A O 1
ATOM 1427 N N . PHE A 1 177 ? -13.150 1.114 -0.587 1.00 89.00 177 PHE A N 1
ATOM 1428 C CA . PHE A 1 177 ? -13.305 0.306 0.610 1.00 89.00 177 PHE A CA 1
ATOM 1429 C C . PHE A 1 177 ? -14.798 0.129 0.924 1.00 89.00 177 PHE A C 1
ATOM 1431 O O . PHE A 1 177 ? -15.370 0.719 1.838 1.00 89.00 177 PHE A O 1
ATOM 1438 N N . LEU A 1 178 ? -15.479 -0.695 0.130 1.00 66.31 178 LEU A N 1
ATOM 1439 C CA . LEU A 1 178 ? -16.881 -1.028 0.336 1.00 66.31 178 LEU A CA 1
ATOM 1440 C C . LEU A 1 178 ? -17.007 -2.158 1.359 1.00 66.31 178 LEU A C 1
ATOM 1442 O O . LEU A 1 178 ? -17.425 -3.269 1.061 1.00 66.31 178 LEU A O 1
ATOM 1446 N N . CYS A 1 179 ? -16.718 -1.822 2.614 1.00 54.44 179 CYS A N 1
ATOM 1447 C CA . CYS A 1 179 ? -17.360 -2.464 3.758 1.00 54.44 179 CYS A CA 1
ATOM 1448 C C . CYS A 1 179 ? -18.558 -1.604 4.198 1.00 54.44 179 CYS A C 1
ATOM 1450 O O . CYS A 1 179 ? -18.664 -1.172 5.343 1.00 54.44 179 CYS A O 1
ATOM 1452 N N . GLY A 1 180 ? -19.445 -1.276 3.248 1.00 46.06 180 GLY A N 1
ATOM 1453 C CA . GLY A 1 180 ? -20.638 -0.469 3.500 1.00 46.06 180 GLY A CA 1
ATOM 1454 C C . GLY A 1 180 ? -21.423 -1.015 4.692 1.00 46.06 180 GLY A C 1
ATOM 1455 O O . GLY A 1 180 ? -21.766 -2.191 4.718 1.00 46.06 180 GLY A O 1
ATOM 1456 N N . SER A 1 181 ? -21.683 -0.182 5.703 1.00 51.25 181 SER A N 1
ATOM 1457 C CA . SER A 1 181 ? -22.362 -0.511 6.978 1.00 51.25 181 SER A CA 1
ATOM 1458 C C . SER A 1 181 ? -21.764 -1.636 7.847 1.00 51.25 181 SER A C 1
ATOM 1460 O O . SER A 1 181 ? -22.113 -1.728 9.025 1.00 51.25 181 SER A O 1
ATOM 1462 N N . ALA A 1 182 ? -20.869 -2.471 7.319 1.00 60.09 182 ALA A N 1
ATOM 1463 C CA . ALA A 1 182 ? -20.288 -3.599 8.025 1.00 60.09 182 ALA A CA 1
ATOM 1464 C C . ALA A 1 182 ? -19.182 -3.125 8.976 1.00 60.09 182 ALA A C 1
ATOM 1466 O O . ALA A 1 182 ? -18.269 -2.392 8.608 1.00 60.09 182 ALA A O 1
ATOM 1467 N N . GLN A 1 183 ? -19.279 -3.558 10.232 1.00 83.38 183 GLN A N 1
ATOM 1468 C CA . GLN A 1 183 ? -18.328 -3.211 11.288 1.00 83.38 183 GLN A CA 1
ATOM 1469 C C . GLN A 1 183 ? -17.111 -4.154 11.325 1.00 83.38 183 GLN A C 1
ATOM 1471 O O . GLN A 1 183 ? -16.272 -4.019 12.214 1.00 83.38 183 GLN A O 1
ATOM 1476 N N . SER A 1 184 ? -16.999 -5.108 10.391 1.00 90.06 184 SER A N 1
ATOM 1477 C CA . SER A 1 184 ? -15.871 -6.040 10.297 1.00 90.06 184 SER A CA 1
ATOM 1478 C C . SER A 1 184 ? -15.597 -6.532 8.871 1.00 90.06 184 SER A C 1
ATOM 1480 O O . SER A 1 184 ? -16.485 -6.537 8.021 1.00 90.06 184 SER A O 1
ATOM 1482 N N . VAL A 1 185 ? -14.359 -6.981 8.632 1.00 90.88 185 VAL A N 1
ATOM 1483 C CA . VAL A 1 185 ? -13.930 -7.722 7.435 1.00 90.88 185 VAL A CA 1
ATOM 1484 C C . VAL A 1 185 ? -13.452 -9.110 7.849 1.00 90.88 185 VAL A C 1
ATOM 1486 O O . VAL A 1 185 ? -12.627 -9.232 8.757 1.00 90.88 185 VAL A O 1
ATOM 1489 N N . ASN A 1 186 ? -13.903 -10.151 7.147 1.00 91.19 186 ASN A N 1
ATOM 1490 C CA . ASN A 1 186 ? -13.345 -11.490 7.304 1.00 91.19 186 ASN A CA 1
ATOM 1491 C C . ASN A 1 186 ? -12.022 -11.616 6.538 1.00 91.19 186 ASN A C 1
ATOM 1493 O O . ASN A 1 186 ? -11.999 -11.543 5.308 1.00 91.19 186 ASN A O 1
ATOM 1497 N N . ILE A 1 187 ? -10.923 -11.837 7.257 1.00 92.88 187 ILE A N 1
ATOM 1498 C CA . ILE A 1 187 ? -9.601 -12.092 6.676 1.00 92.88 187 ILE A CA 1
ATOM 1499 C C . ILE A 1 187 ? -9.084 -13.409 7.248 1.00 92.88 187 ILE A C 1
ATOM 1501 O O . ILE A 1 187 ? -8.848 -13.524 8.449 1.00 92.88 187 ILE A O 1
ATOM 1505 N N . LYS A 1 188 ? -8.916 -14.424 6.390 1.00 91.31 188 LYS A N 1
ATOM 1506 C CA . LYS A 1 188 ? -8.465 -15.779 6.778 1.00 91.31 188 LYS A CA 1
ATOM 1507 C C . LYS A 1 188 ? -9.293 -16.400 7.919 1.00 91.31 188 LYS A C 1
ATOM 1509 O O . LYS A 1 188 ? -8.741 -17.074 8.792 1.00 91.31 188 LYS A O 1
ATOM 1514 N N . GLY A 1 189 ? -10.608 -16.167 7.920 1.00 90.56 189 GLY A N 1
ATOM 1515 C CA . GLY A 1 189 ? -11.524 -16.652 8.957 1.00 90.56 189 GLY A CA 1
ATOM 1516 C C . GLY A 1 189 ? -11.543 -15.812 10.239 1.00 90.56 189 GLY A C 1
ATOM 1517 O O . GLY A 1 189 ? -12.289 -16.139 11.157 1.00 90.56 189 GLY A O 1
ATOM 1518 N N . CYS A 1 190 ? -10.754 -14.738 10.317 1.00 92.75 190 CYS A N 1
ATOM 1519 C CA . CYS A 1 190 ? -10.762 -13.795 11.431 1.00 92.75 190 CYS A CA 1
ATOM 1520 C C . CYS A 1 190 ? -11.672 -12.607 11.104 1.00 92.75 190 CYS A C 1
ATOM 1522 O O . CYS A 1 190 ? -11.438 -11.908 10.121 1.00 92.75 190 CYS A O 1
ATOM 1524 N N . GLU A 1 191 ? -12.655 -12.332 11.961 1.00 92.81 191 GLU A N 1
ATOM 1525 C CA . GLU A 1 191 ? -13.432 -11.089 11.903 1.00 92.81 191 GLU A CA 1
ATOM 1526 C C . GLU A 1 191 ? -12.600 -9.930 12.469 1.00 92.81 191 GLU A C 1
ATOM 1528 O O . GLU A 1 191 ? -12.337 -9.842 13.682 1.00 92.81 191 GLU A O 1
ATOM 1533 N N . ILE A 1 192 ? -12.147 -9.052 11.575 1.00 93.94 192 ILE A N 1
ATOM 1534 C CA . ILE A 1 192 ? -11.330 -7.884 11.902 1.00 93.94 192 ILE A CA 1
ATOM 1535 C C . ILE A 1 192 ? -12.235 -6.652 11.950 1.00 93.94 192 ILE A C 1
ATOM 1537 O O . ILE A 1 192 ? -12.818 -6.308 10.924 1.00 93.94 192 ILE A O 1
ATOM 1541 N N . PRO A 1 193 ? -12.369 -5.977 13.105 1.00 94.56 193 PRO A N 1
ATOM 1542 C CA . PRO A 1 193 ? -13.235 -4.816 13.232 1.00 94.56 193 PRO A CA 1
ATOM 1543 C C . PRO A 1 193 ? -12.722 -3.638 12.400 1.00 94.56 193 PRO A C 1
ATOM 1545 O O . PRO A 1 193 ? -11.509 -3.445 12.269 1.00 94.56 193 PRO A O 1
ATOM 1548 N N . VAL A 1 194 ? -13.651 -2.832 11.886 1.00 94.12 194 VAL A N 1
ATOM 1549 C CA . VAL A 1 194 ? -13.366 -1.645 11.072 1.00 94.12 194 VAL A CA 1
ATOM 1550 C C . VAL A 1 194 ? -13.851 -0.390 11.787 1.00 94.12 194 VAL A C 1
ATOM 1552 O O . VAL A 1 194 ? -15.020 -0.280 12.152 1.00 94.12 194 VAL A O 1
ATOM 1555 N N . PHE A 1 195 ? -12.957 0.582 11.953 1.00 93.19 195 PHE A N 1
ATOM 1556 C CA . PHE A 1 195 ? -13.283 1.912 12.451 1.00 93.19 195 PHE A CA 1
ATOM 1557 C C . PHE A 1 195 ? -13.174 2.940 11.323 1.00 93.19 195 PHE A C 1
ATOM 1559 O O . PHE A 1 195 ? -12.093 3.152 10.777 1.00 93.19 195 PHE A O 1
ATOM 1566 N N . PHE A 1 196 ? -14.289 3.588 10.993 1.00 91.75 196 PHE A N 1
ATOM 1567 C CA . PHE A 1 196 ? -14.371 4.540 9.887 1.00 91.75 196 PHE A CA 1
ATOM 1568 C C . PHE A 1 196 ? -14.136 5.974 10.359 1.00 91.75 196 PHE A C 1
ATOM 1570 O O . PHE A 1 196 ? -14.765 6.440 11.309 1.00 91.75 196 PHE A O 1
ATOM 1577 N N . ILE A 1 197 ? -13.280 6.697 9.643 1.00 91.00 197 ILE A N 1
ATOM 1578 C CA . ILE A 1 197 ? -12.985 8.109 9.868 1.00 91.00 197 ILE A CA 1
ATOM 1579 C C . ILE A 1 197 ? -13.278 8.874 8.582 1.00 91.00 197 ILE A C 1
ATOM 1581 O O . ILE A 1 197 ? -12.576 8.739 7.580 1.00 91.00 197 ILE A O 1
ATOM 1585 N N . LYS A 1 198 ? -14.275 9.760 8.632 1.00 88.31 198 LYS A N 1
ATOM 1586 C CA . LYS A 1 198 ? -14.483 10.764 7.588 1.00 88.31 198 LYS A CA 1
ATOM 1587 C C . LYS A 1 198 ? -13.636 11.991 7.903 1.00 88.31 198 LYS A C 1
ATOM 1589 O O . LYS A 1 198 ? -13.821 12.618 8.940 1.00 88.31 198 LYS A O 1
ATOM 1594 N N . ASN A 1 199 ? -12.710 12.328 7.014 1.00 84.44 199 ASN A N 1
ATOM 1595 C CA . ASN A 1 199 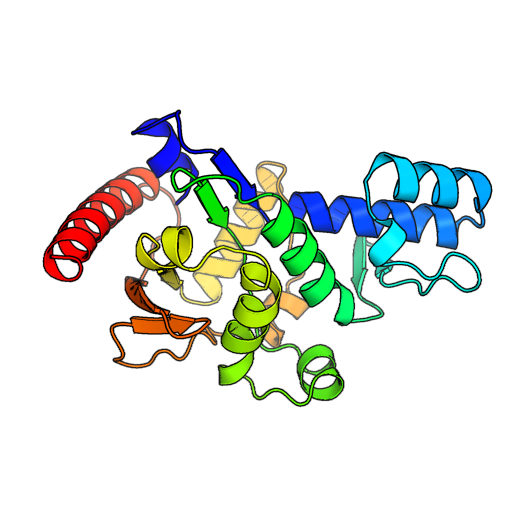? -11.756 13.412 7.201 1.00 84.44 199 ASN A CA 1
ATOM 1596 C C . ASN A 1 199 ? -11.833 14.430 6.058 1.00 84.44 199 ASN A C 1
ATOM 1598 O O . ASN A 1 199 ? -11.061 14.381 5.099 1.00 84.44 199 ASN A O 1
ATOM 1602 N N . ASP A 1 200 ? -12.730 15.392 6.201 1.00 83.00 200 ASP A N 1
ATOM 1603 C CA . ASP A 1 200 ? -12.962 16.507 5.281 1.00 83.00 200 ASP A CA 1
ATOM 1604 C C . ASP A 1 200 ? -12.072 17.739 5.546 1.00 83.00 200 ASP A C 1
ATOM 1606 O O . ASP A 1 200 ? -12.215 18.760 4.881 1.00 83.00 200 ASP A O 1
ATOM 1610 N N . MET A 1 201 ? -11.115 17.659 6.479 1.00 77.06 201 MET A N 1
ATOM 1611 C CA . MET A 1 201 ? -10.302 18.813 6.877 1.00 77.06 201 MET A CA 1
ATOM 1612 C C . MET A 1 201 ? -9.064 19.054 5.999 1.00 77.06 201 MET A C 1
ATOM 1614 O O . MET A 1 201 ? -8.365 18.118 5.617 1.00 77.06 201 MET A O 1
ATOM 1618 N N . ASN A 1 202 ? -8.687 20.318 5.782 1.00 65.94 202 ASN A N 1
ATOM 1619 C CA . ASN A 1 202 ? -7.565 20.647 4.892 1.00 65.94 202 ASN A CA 1
ATOM 1620 C C . ASN A 1 202 ? -6.164 20.616 5.526 1.00 65.94 202 ASN A C 1
ATOM 1622 O O . ASN A 1 202 ? -5.265 20.103 4.867 1.00 65.94 202 ASN A O 1
ATOM 1626 N N . SER A 1 203 ? -5.938 21.064 6.776 1.00 64.56 203 SER A N 1
ATOM 1627 C CA . SER A 1 203 ? -4.624 20.865 7.451 1.00 64.56 203 SER A CA 1
ATOM 1628 C C . SER A 1 203 ? -4.484 21.430 8.872 1.00 64.56 203 SER A C 1
ATOM 1630 O O . SER A 1 203 ? -3.883 20.763 9.711 1.00 64.56 203 SER A O 1
ATOM 1632 N N . ALA A 1 204 ? -5.015 22.624 9.174 1.00 61.50 204 ALA A N 1
ATOM 1633 C CA . ALA A 1 204 ? -4.609 23.397 10.364 1.00 61.50 204 ALA A CA 1
ATOM 1634 C C . ALA A 1 204 ? -4.802 22.683 11.722 1.00 61.50 204 ALA A C 1
ATOM 1636 O O . ALA A 1 204 ? -4.027 22.908 12.644 1.00 61.50 204 ALA A O 1
ATOM 1637 N N . ASN A 1 205 ? -5.772 21.768 11.828 1.00 70.25 205 ASN A N 1
ATOM 1638 C CA . ASN A 1 205 ? -6.057 20.998 13.049 1.00 70.25 205 ASN A CA 1
ATOM 1639 C C . ASN A 1 205 ? -5.951 19.476 12.849 1.00 70.25 205 ASN A C 1
ATOM 1641 O O . ASN A 1 205 ? -6.515 18.699 13.621 1.00 70.25 205 ASN A O 1
ATOM 1645 N N . MET A 1 206 ? -5.233 19.031 11.811 1.00 81.69 206 MET A N 1
ATOM 1646 C CA . MET A 1 206 ? -5.193 17.619 11.413 1.00 81.69 206 MET A CA 1
ATOM 1647 C C . MET A 1 206 ? -4.703 16.699 12.538 1.00 81.69 206 MET A C 1
ATOM 1649 O O . MET A 1 206 ? -5.317 15.671 12.804 1.00 81.69 206 MET A O 1
ATOM 1653 N N . ASN A 1 207 ? -3.638 17.083 13.246 1.00 83.69 207 ASN A N 1
ATOM 1654 C CA . ASN A 1 207 ? -3.096 16.266 14.334 1.00 83.69 207 ASN A CA 1
ATOM 1655 C C . ASN A 1 207 ? -4.076 16.137 15.507 1.00 83.69 207 ASN A C 1
ATOM 1657 O O . ASN A 1 207 ? -4.252 15.040 16.028 1.00 83.69 207 ASN A O 1
ATOM 1661 N N . VAL A 1 208 ? -4.745 17.228 15.897 1.00 87.12 208 VAL A N 1
ATOM 1662 C CA . VAL A 1 208 ? -5.721 17.216 17.000 1.00 87.12 208 VAL A CA 1
ATOM 1663 C C . VAL A 1 208 ? -6.891 16.291 16.671 1.00 87.12 208 VAL A C 1
ATOM 1665 O O . VAL A 1 208 ? -7.258 15.453 17.492 1.00 87.12 208 VAL A O 1
ATOM 1668 N N . PHE A 1 209 ? -7.426 16.389 15.456 1.00 90.00 209 PHE A N 1
ATOM 1669 C CA . PHE A 1 209 ? -8.483 15.500 14.981 1.00 90.00 209 PHE A CA 1
ATOM 1670 C C . PHE A 1 209 ? -8.042 14.038 14.953 1.00 90.00 209 PHE A C 1
ATOM 1672 O O . PHE A 1 209 ? -8.709 13.191 15.535 1.00 90.00 209 PHE A O 1
ATOM 1679 N N . LEU A 1 210 ? -6.882 13.734 14.361 1.00 90.38 210 LEU A N 1
ATOM 1680 C CA . LEU A 1 210 ? -6.372 12.363 14.304 1.00 90.38 210 LEU A CA 1
ATOM 1681 C C . LEU A 1 210 ? -6.137 11.773 15.706 1.00 90.38 210 LEU A C 1
ATOM 1683 O O . LEU A 1 210 ? -6.423 10.599 15.921 1.00 90.38 210 LEU A O 1
ATOM 1687 N N . ILE A 1 211 ? -5.689 12.575 16.681 1.00 90.81 211 ILE A N 1
ATOM 1688 C CA . ILE A 1 211 ? -5.575 12.147 18.088 1.00 90.81 211 ILE A CA 1
ATOM 1689 C C . ILE A 1 211 ? -6.947 11.785 18.664 1.00 90.81 211 ILE A C 1
ATOM 1691 O O . ILE A 1 211 ? -7.079 10.771 19.352 1.00 90.81 211 ILE A O 1
ATOM 1695 N N . GLN A 1 212 ? -7.965 12.612 18.423 1.00 91.75 212 GLN A N 1
ATOM 1696 C CA . GLN A 1 212 ? -9.321 12.354 18.908 1.00 91.75 212 GLN A CA 1
ATOM 1697 C C . GLN A 1 212 ? -9.911 11.091 18.271 1.00 91.75 212 GLN A C 1
ATOM 1699 O O . GLN A 1 212 ? -10.445 10.245 18.987 1.00 91.75 212 GLN A O 1
ATOM 1704 N N . GLU A 1 213 ? -9.758 10.924 16.959 1.00 93.62 213 GLU A N 1
ATOM 1705 C CA . GLU A 1 213 ? -10.244 9.746 16.240 1.00 93.62 213 GLU A CA 1
ATOM 1706 C C . GLU A 1 213 ? -9.508 8.467 16.648 1.00 93.62 213 GLU A C 1
ATOM 1708 O O . GLU A 1 213 ? -10.140 7.430 16.835 1.00 93.62 213 GLU A O 1
ATOM 1713 N N . PHE A 1 214 ? -8.198 8.533 16.903 1.00 92.56 214 PHE A N 1
ATOM 1714 C CA . PHE A 1 214 ? -7.462 7.392 17.448 1.00 92.56 214 PHE A CA 1
ATOM 1715 C C . PHE A 1 214 ? -7.967 6.985 18.840 1.00 92.56 214 PHE A C 1
ATOM 1717 O O . PHE A 1 214 ? -8.155 5.804 19.122 1.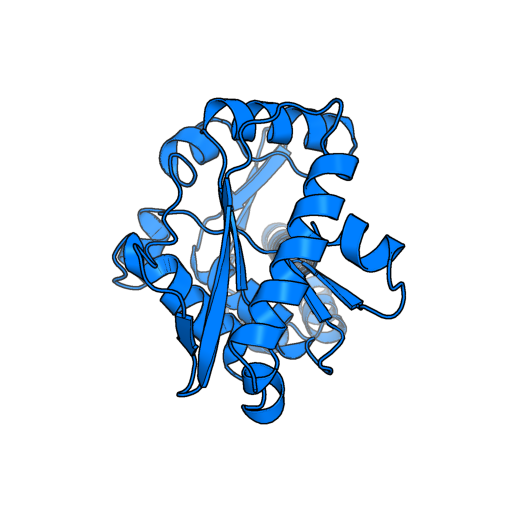00 92.56 214 PHE A O 1
ATOM 1724 N N . LYS A 1 215 ? -8.256 7.947 19.725 1.00 92.88 215 LYS A N 1
ATOM 1725 C CA . LYS A 1 215 ? -8.844 7.631 21.040 1.00 92.88 215 LYS A CA 1
ATOM 1726 C C . LYS A 1 215 ? -10.207 6.949 20.902 1.00 92.88 215 LYS A C 1
ATOM 1728 O O . LYS A 1 215 ? -10.474 5.988 21.622 1.00 92.88 215 LYS A O 1
ATOM 1733 N N . LYS A 1 216 ? -11.050 7.416 19.975 1.00 94.62 216 LYS A N 1
ATOM 1734 C CA . LYS A 1 216 ? -12.346 6.786 19.680 1.00 94.62 216 LYS A CA 1
ATOM 1735 C C . LYS A 1 216 ? -12.172 5.366 19.139 1.00 94.62 216 LYS A C 1
ATOM 1737 O O . LYS A 1 216 ? -12.872 4.468 19.604 1.00 94.62 216 LYS A O 1
ATOM 1742 N N . SER A 1 217 ? -11.213 5.141 18.240 1.00 93.56 217 SER A N 1
ATOM 1743 C CA . SER A 1 217 ? -10.963 3.812 17.674 1.00 93.56 217 SER A CA 1
ATOM 1744 C C . SER A 1 217 ? -10.501 2.806 18.731 1.00 93.56 217 SER A C 1
ATOM 1746 O O . SER A 1 217 ? -10.945 1.662 18.716 1.00 93.56 217 SER A O 1
ATOM 1748 N N . LEU A 1 218 ? -9.702 3.226 19.721 1.00 92.69 218 LEU A N 1
ATOM 1749 C CA . LEU A 1 218 ? -9.320 2.369 20.852 1.00 92.69 218 LEU A CA 1
ATOM 1750 C C . LEU A 1 218 ? -10.510 1.989 21.746 1.00 92.69 218 LEU A C 1
ATOM 1752 O O . LEU A 1 218 ? -10.583 0.855 22.221 1.00 92.69 218 LEU A O 1
ATOM 1756 N N . ILE A 1 219 ? -11.431 2.926 21.995 1.00 94.62 219 ILE A N 1
ATOM 1757 C CA . ILE A 1 219 ? -12.659 2.654 22.759 1.00 94.62 219 ILE A CA 1
ATOM 1758 C C . ILE A 1 219 ? -13.535 1.657 21.995 1.00 94.62 219 ILE A C 1
ATOM 1760 O O . ILE A 1 219 ? -13.999 0.681 22.581 1.00 94.62 219 ILE A O 1
ATOM 1764 N N . TYR A 1 220 ? -13.707 1.876 20.691 1.00 94.12 220 TYR A N 1
ATOM 1765 C CA . TYR A 1 220 ? -14.440 0.975 19.808 1.00 94.12 220 TYR A CA 1
ATOM 1766 C C . TYR A 1 220 ? -13.817 -0.427 19.769 1.00 94.12 220 TYR A C 1
ATOM 1768 O O . TYR A 1 220 ? -14.508 -1.414 19.991 1.00 94.12 220 TYR A O 1
ATOM 1776 N N . TYR A 1 221 ? -12.500 -0.536 19.590 1.00 93.38 221 TYR A N 1
ATOM 1777 C CA . TYR A 1 221 ? -11.808 -1.824 19.571 1.00 93.38 221 TYR A CA 1
ATOM 1778 C C . TYR A 1 221 ? -12.073 -2.648 20.841 1.00 93.38 221 TYR A C 1
ATOM 1780 O O . TYR A 1 221 ? -12.376 -3.838 20.768 1.00 93.38 221 TYR A O 1
ATOM 1788 N N . ARG A 1 222 ? -12.024 -2.001 22.012 1.00 93.44 222 ARG A N 1
ATOM 1789 C CA . ARG A 1 222 ? -12.298 -2.641 23.309 1.00 93.44 222 ARG A CA 1
ATOM 1790 C C . ARG A 1 222 ? -13.761 -3.049 23.490 1.00 93.44 222 ARG A C 1
ATOM 1792 O O . ARG A 1 222 ? -14.026 -3.962 24.263 1.00 93.44 222 ARG A O 1
ATOM 1799 N N . SER A 1 223 ? -14.711 -2.381 22.834 1.00 92.50 223 SER A N 1
ATOM 1800 C CA . SER A 1 223 ? -16.126 -2.754 22.941 1.00 92.50 223 SER A CA 1
ATOM 1801 C C . SER A 1 223 ? -16.475 -3.976 22.087 1.00 92.50 223 SER A C 1
ATOM 1803 O O . SER A 1 223 ? -17.374 -4.731 22.461 1.00 92.50 223 SER A O 1
ATOM 1805 N N . VAL A 1 224 ? -15.754 -4.191 20.980 1.00 90.81 224 VAL A N 1
ATOM 1806 C CA . VAL A 1 224 ? -15.998 -5.298 20.037 1.00 90.81 224 VAL A CA 1
ATOM 1807 C C . VAL A 1 224 ? -15.115 -6.526 20.281 1.00 90.81 224 VAL A C 1
ATOM 1809 O O . VAL A 1 224 ? -15.528 -7.642 19.973 1.00 90.81 224 VAL A O 1
ATOM 1812 N N . LYS A 1 225 ? -13.921 -6.359 20.862 1.00 82.19 225 LYS A N 1
ATOM 1813 C CA . LYS A 1 225 ? -13.039 -7.455 21.296 1.00 82.19 225 LYS A CA 1
ATOM 1814 C C . LYS A 1 225 ? -13.114 -7.577 22.824 1.00 82.19 225 LYS A C 1
ATOM 1816 O O . LYS A 1 225 ? -12.327 -6.948 23.529 1.00 82.19 225 LYS A O 1
ATOM 1821 N N . LYS A 1 226 ? -14.107 -8.327 23.312 1.00 58.81 226 LYS A N 1
ATOM 1822 C CA . LYS A 1 226 ? -14.217 -8.731 24.725 1.00 58.81 226 LYS A CA 1
ATOM 1823 C C . LYS A 1 226 ? -13.266 -9.875 25.049 1.00 58.81 226 LYS A C 1
ATOM 1825 O O . LYS A 1 226 ? -13.129 -10.768 24.184 1.00 58.81 226 LYS A O 1
#

Radius of gyration: 18.36 Å; chains: 1; bounding box: 47×40×43 Å

Secondary structure (DSSP, 8-state):
-HHHHHHH-TTSEEEEHHHHHHHHHHHHHHHHTT-HHHHHHHHHHTT-GGGS-SSSPPP-EEE-TTSSEEES-TTHHHHHHHHHHHT--SSSEEEE------HHHHHHHT--GGGHHHHHHHHHTTT--HHHHTT--EEEEE--HHHHHHHHHHHHHTT-PPPPHHHHHHTSSS------S-SEEEETTEEEEEEEEE----STTHHHHHHHHHHHHHHHHHHH--

Foldseek 3Di:
DVVLVCVVPVLAAEAELVVLLVLLAVLLACVVVVVLVVSVVSCVVLVVPVVADNVDGDRQWDADPVGDIDGPHPCSLLSSLLSSLVPPDDLRYDYDYDWFDDPRNCVVVVHDRLCGVVSSLCSNNVPPDVVSQLSAAAEAEFEALVLVQLVLVVCVVVVHDHDDPVCSVHGVNGDSNPPPVPQFDQRPNHTHGYHYHYDHDNDPCVSVVVNVSVVVVVVVSVVVND

Sequence (226 aa):
MANVIRQQDPSYQLLDDVTSLYQIFHADELLHEKRENDFHKFISENNLTAYYDTKNPVVYSIPNHTGGYQILNPAIWNIVLSILGTQIKSAKCIIEFSRGSDHNYNQMFNVSDDAVYKKSFDCLCADIPQTLLNKAMIIDINAPLDIRKQRNIVRFHNGGHLVSEKTMDTVYKQDVFLCGSAQSVNIKGCEIPVFFIKNDMNSANMNVFLIQEFKKSLIYYRSVKK

pLDDT: mean 90.02, std 7.85, range [46.06, 97.31]